Protein AF-A0A817FCD6-F1 (afdb_monomer)

Radius of gyration: 32.18 Å; Cα contacts (8 Å, |Δi|>4): 275; chains: 1; bounding box: 78×82×77 Å

Solvent-accessible surface area (backbone atoms only — not comparable to full-atom values): 19680 Å² total; per-residue (Å²): 140,68,78,42,81,46,82,47,72,63,84,87,70,92,75,90,75,90,82,82,86,83,90,84,90,85,87,86,86,88,83,90,87,78,90,77,81,81,81,84,82,84,79,88,80,78,85,86,80,86,83,80,86,78,86,79,81,85,71,98,64,83,52,76,66,63,62,53,64,77,68,73,78,85,90,81,90,86,89,88,89,81,94,73,93,73,76,83,77,74,84,72,71,73,76,77,73,63,94,62,59,94,82,61,84,85,69,83,84,70,78,90,63,99,71,74,92,78,77,83,90,78,93,78,91,69,100,71,79,89,82,85,76,76,83,44,49,41,35,35,29,38,42,50,44,30,33,43,47,95,87,66,52,75,38,79,46,51,57,69,57,42,45,53,49,52,54,52,47,48,70,70,38,86,86,45,54,66,76,44,68,73,63,72,44,42,38,33,18,64,55,83,72,77,89,50,84,60,66,50,74,51,72,48,75,58,94,95,36,82,40,38,35,36,43,36,71,73,45,80,74,46,76,43,54,45,50,46,53,54,35,31,76,72,62,77,38,91,65,76,50,60,63,54,51,51,51,53,43,49,56,55,52,48,64,46,46,78,71,26,47,68,58,91,71,34,36,28,61,74,82,61,75,70,48,77,73,56,92,61,25,35,46,45,60,28,37,73,76,82,125

Sequence (291 aa):
MFVFYKIARADSKPTNIESTNTNGVNTSAVPKKSAWGAPPPPAAASEPAAVVLNERSSSAYPTPREAMEKLSLDASTSQPTVRSQSARPSNRRSYLHSAIPESAVLTPVCRPDQGGNIGKTIDVYTNHFRLKVDDNIINQYDIEIYMIGRDKQPRLARKDERWETVQRIAKREQNFPVIWYDEGKTIYTKELLTDFTKPLQITFKMNNEDKTFQLHIIDLVRQEKIRDIYDFIEKKTSIRPRECIRIIETLFKQGARNDLIAIRNQFYDRKQKLDDLGTYSFIERFIFFSL

pLDDT: mean 74.9, std 20.36, range [34.69, 96.38]

Mean predicted aligned error: 17.43 Å

Foldseek 3Di:
DDWDKDKDFDDDDDDDDDDDDDDDDDDDDDDDDDDDDDDDDDDDDDDDDDDDDDDDDDDPDDDPVVVVVVPDDDDDDDDDDDDDDDDDPDPPPPPPPPPDPPPDPDDPDDDPDPPDPDDDDDDDDDPDDDDDDDFAKKWKFFKWKWKQDPVRDTDGDDLVRVVVVVVVCCVVPVPPQFPDDLSPGMTIGRDDPPVPCDWDKDWDDDPNDIIIMTMDTDDRPDMATLVVCVCVVVVVDVDHRVVSQVVVQSSVVVVQVVQFPDDPQWTFGPPDDWDDPPNRMTMTITDGDGD

Secondary structure (DSSP, 8-state):
---EEEEEE-------------------------PPPPPPPPPPPPPPPPPP-PPPPPPSS--HHHHHHTT---------------------------SS-TT---PPPPPSSSS---S-------S-PPP-----EEEEEEEEEEEE-TT--EEEPPHHHHHHHHHHHHHH-TT--EEEE-SSSEEEESS--TT--SPEEEEEEETTEEEEEEEEEEEEEEEEETHHHHHHHTTS-SS--HHHHHHHHHHHHHHHHHHEEEETTEEEETTPPPEE-STTEEEEEEEE---

Structure (mmCIF, N/CA/C/O backbone):
data_AF-A0A817FCD6-F1
#
_entry.id   AF-A0A817FCD6-F1
#
loop_
_atom_site.group_PDB
_atom_site.id
_atom_site.type_symbol
_atom_site.label_atom_id
_atom_site.label_alt_id
_atom_site.label_comp_id
_atom_site.label_asym_id
_atom_site.label_entity_id
_atom_site.label_seq_id
_atom_site.pdbx_PDB_ins_code
_atom_site.Cartn_x
_atom_site.Cartn_y
_atom_site.Cartn_z
_atom_site.occupancy
_atom_site.B_iso_or_equiv
_atom_site.auth_seq_id
_atom_site.auth_comp_id
_atom_site.auth_asym_id
_atom_site.auth_atom_id
_atom_site.pdbx_PDB_model_num
ATOM 1 N N . MET A 1 1 ? 21.742 -6.175 -0.206 1.00 34.72 1 MET A N 1
ATOM 2 C CA . MET A 1 1 ? 21.465 -5.092 0.762 1.00 34.72 1 MET A CA 1
ATOM 3 C C . MET A 1 1 ? 22.746 -4.291 0.892 1.00 34.72 1 MET A C 1
ATOM 5 O O . MET A 1 1 ? 23.715 -4.823 1.414 1.00 34.72 1 MET A O 1
ATOM 9 N N . PHE A 1 2 ? 22.807 -3.095 0.305 1.00 36.28 2 PHE A N 1
ATOM 10 C CA . PHE A 1 2 ? 23.990 -2.242 0.429 1.00 36.28 2 PHE A CA 1
ATOM 11 C C . PHE A 1 2 ? 23.733 -1.131 1.426 1.00 36.28 2 PHE A C 1
ATOM 13 O O . PHE A 1 2 ? 22.610 -0.654 1.589 1.00 36.28 2 PHE A O 1
ATOM 20 N N . VAL A 1 3 ? 24.820 -0.767 2.082 1.00 40.16 3 VAL A N 1
ATOM 21 C CA . VAL A 1 3 ? 24.875 0.171 3.179 1.00 40.16 3 VAL A CA 1
ATOM 22 C C . VAL A 1 3 ? 25.475 1.467 2.653 1.00 40.16 3 VAL A C 1
ATOM 24 O O . VAL A 1 3 ? 26.617 1.484 2.199 1.00 40.16 3 VAL A O 1
ATOM 27 N N . PHE A 1 4 ? 24.695 2.538 2.694 1.00 51.06 4 PHE A N 1
ATOM 28 C CA . PHE A 1 4 ? 25.153 3.887 2.390 1.00 51.06 4 PHE A CA 1
ATOM 29 C C . PHE A 1 4 ? 25.524 4.608 3.682 1.00 51.06 4 PHE A C 1
ATOM 31 O O . PHE A 1 4 ? 24.949 4.332 4.732 1.00 51.06 4 PHE A O 1
ATOM 38 N N . TYR A 1 5 ? 26.469 5.541 3.604 1.00 41.53 5 TYR A N 1
ATOM 39 C CA . TYR A 1 5 ? 26.943 6.303 4.756 1.00 41.53 5 TYR A CA 1
ATOM 40 C C . TYR A 1 5 ? 26.437 7.738 4.687 1.00 41.53 5 TYR A C 1
ATOM 42 O O . TYR A 1 5 ? 26.519 8.385 3.639 1.00 41.53 5 TYR A O 1
ATOM 50 N N . LYS A 1 6 ? 25.938 8.249 5.810 1.00 55.78 6 LYS A N 1
ATOM 51 C CA . LYS A 1 6 ? 25.653 9.670 5.993 1.00 55.78 6 LYS A CA 1
ATOM 52 C C . LYS A 1 6 ? 26.411 10.167 7.217 1.00 55.78 6 LYS A C 1
ATOM 54 O O . LYS A 1 6 ? 26.349 9.545 8.272 1.00 55.78 6 LYS A O 1
ATOM 59 N N . ILE A 1 7 ? 27.119 11.283 7.063 1.00 56.00 7 ILE A N 1
ATOM 60 C CA . ILE A 1 7 ? 27.769 11.978 8.176 1.00 56.00 7 ILE A CA 1
ATOM 61 C C . ILE A 1 7 ? 26.774 13.010 8.702 1.00 56.00 7 ILE A C 1
ATOM 63 O O . ILE A 1 7 ? 26.347 13.895 7.955 1.00 56.00 7 ILE A O 1
ATOM 67 N N . ALA A 1 8 ? 26.393 12.887 9.969 1.00 59.62 8 ALA A N 1
ATOM 68 C CA . ALA A 1 8 ? 25.595 13.883 10.670 1.00 59.62 8 ALA A CA 1
ATOM 69 C C . ALA A 1 8 ? 26.503 14.676 11.620 1.00 59.62 8 ALA A C 1
ATOM 71 O O . ALA A 1 8 ? 27.305 14.087 12.341 1.00 59.62 8 ALA A O 1
ATOM 72 N N . ARG A 1 9 ? 26.380 16.008 11.616 1.00 48.75 9 ARG A N 1
ATOM 73 C CA . ARG A 1 9 ? 26.995 16.897 12.614 1.00 48.75 9 ARG A CA 1
ATOM 74 C C . ARG A 1 9 ? 25.919 17.325 13.599 1.00 48.75 9 ARG A C 1
ATOM 76 O O . ARG A 1 9 ? 24.861 17.774 13.161 1.00 48.75 9 ARG A O 1
ATOM 83 N N . ALA A 1 10 ? 26.171 17.178 14.895 1.00 52.62 10 ALA A N 1
ATOM 84 C CA . ALA A 1 10 ? 25.269 17.710 15.905 1.00 52.62 10 ALA A CA 1
ATOM 85 C C . ALA A 1 10 ? 25.505 19.219 16.073 1.00 52.62 10 ALA A C 1
ATOM 87 O O . ALA A 1 10 ? 26.635 19.657 16.290 1.00 52.62 10 ALA A O 1
ATOM 88 N N . ASP A 1 11 ? 24.433 20.008 15.999 1.00 47.12 11 ASP A N 1
ATOM 89 C CA . ASP A 1 11 ? 24.475 21.418 16.380 1.00 47.12 11 ASP A CA 1
ATOM 90 C C . ASP A 1 11 ? 24.599 21.506 17.905 1.00 47.12 11 ASP A C 1
ATOM 92 O O . ASP A 1 11 ? 23.698 21.116 18.652 1.00 47.12 11 ASP A O 1
ATOM 96 N N . SER A 1 12 ? 25.737 22.001 18.385 1.00 44.28 12 SER A N 1
ATOM 97 C CA . SER A 1 12 ? 26.005 22.149 19.812 1.00 44.28 12 SER A CA 1
ATOM 98 C C . SER A 1 12 ? 25.101 23.225 20.422 1.00 44.28 12 SER A C 1
ATOM 100 O O . SER A 1 12 ? 25.351 24.422 20.265 1.00 44.28 12 SER A O 1
ATOM 102 N N . LYS A 1 13 ? 24.081 22.815 21.180 1.00 40.16 13 LYS A N 1
ATOM 103 C CA . LYS A 1 13 ? 23.563 23.620 22.292 1.00 40.16 13 LYS A CA 1
ATOM 104 C C . LYS A 1 13 ? 24.020 22.980 23.603 1.00 40.16 13 LYS A C 1
ATOM 106 O O . LYS A 1 13 ? 23.743 21.800 23.808 1.00 40.16 13 LYS A O 1
ATOM 111 N N . PRO A 1 14 ? 24.709 23.717 24.489 1.00 40.44 14 PRO A N 1
ATOM 112 C CA . PRO A 1 14 ? 25.110 23.182 25.778 1.00 40.44 14 PRO A CA 1
ATOM 113 C C . PRO A 1 14 ? 23.887 23.121 26.700 1.00 40.44 14 PRO A C 1
ATOM 115 O O . PRO A 1 14 ? 23.385 24.147 27.155 1.00 40.44 14 PRO A O 1
ATOM 118 N N . THR A 1 15 ? 23.401 21.915 26.977 1.00 44.38 15 THR A N 1
ATOM 119 C CA . THR A 1 15 ? 22.525 21.648 28.124 1.00 44.38 15 THR A CA 1
ATOM 120 C C . THR A 1 15 ? 23.378 21.093 29.255 1.00 44.38 15 THR A C 1
ATOM 122 O O . THR A 1 15 ? 23.916 19.995 29.145 1.00 44.38 15 THR A O 1
ATOM 125 N N . ASN A 1 16 ? 23.503 21.879 30.327 1.00 41.00 16 ASN A N 1
ATOM 126 C CA . ASN A 1 16 ? 24.027 21.434 31.615 1.00 41.00 16 ASN A CA 1
ATOM 127 C C . ASN A 1 16 ? 23.132 20.313 32.151 1.00 41.00 16 ASN A C 1
ATOM 129 O O . ASN A 1 16 ? 21.935 20.525 32.343 1.00 41.00 16 ASN A O 1
ATOM 133 N N . ILE A 1 17 ? 23.713 19.144 32.401 1.00 45.19 17 ILE A N 1
ATOM 134 C CA . ILE A 1 17 ? 23.077 18.076 33.168 1.00 45.19 17 ILE A CA 1
ATOM 135 C C . ILE A 1 17 ? 24.023 17.743 34.318 1.00 45.19 17 ILE A C 1
ATOM 137 O O . ILE A 1 17 ? 25.149 17.299 34.100 1.00 45.19 17 ILE A O 1
ATOM 141 N N . GLU A 1 18 ? 23.551 18.006 35.535 1.00 36.28 18 GLU A N 1
ATOM 142 C CA . GLU A 1 18 ? 24.159 17.567 36.787 1.00 36.28 18 GLU A CA 1
ATOM 143 C C . GLU A 1 18 ? 24.180 16.038 36.848 1.00 36.28 18 GLU A C 1
ATOM 145 O O . GLU A 1 18 ? 23.152 15.368 36.763 1.00 36.28 18 GLU A O 1
ATOM 150 N N . SER A 1 19 ? 25.376 15.487 37.011 1.00 36.34 19 SER A N 1
ATOM 151 C CA . SER A 1 19 ?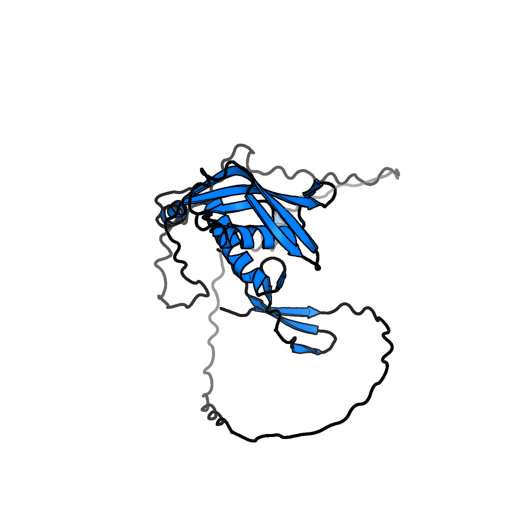 25.617 14.072 37.260 1.00 36.34 19 SER A CA 1
ATOM 152 C C . SER A 1 19 ? 25.618 13.793 38.763 1.00 36.34 19 SER A C 1
ATOM 154 O O . SER A 1 19 ? 26.521 14.228 39.478 1.00 36.34 19 SER A O 1
ATOM 156 N N . THR A 1 20 ? 24.639 13.023 39.240 1.00 38.06 20 THR A N 1
ATOM 157 C CA . THR A 1 20 ? 24.671 12.388 40.561 1.00 38.06 20 THR A CA 1
ATOM 158 C C . THR A 1 20 ? 25.315 11.004 40.472 1.00 38.06 20 THR A C 1
ATOM 160 O O . THR A 1 20 ? 24.879 10.115 39.744 1.00 38.06 20 THR A O 1
ATOM 163 N N . ASN A 1 21 ? 26.398 10.853 41.236 1.00 37.59 21 ASN A N 1
ATOM 164 C CA . ASN A 1 21 ? 27.145 9.621 41.474 1.00 37.59 21 ASN A CA 1
ATOM 165 C C . ASN A 1 21 ? 26.289 8.548 42.157 1.00 37.59 21 ASN A C 1
ATOM 167 O O . ASN A 1 21 ? 25.664 8.830 43.174 1.00 37.59 21 ASN A O 1
ATOM 171 N N . THR A 1 22 ? 26.414 7.291 41.724 1.00 39.53 22 THR A N 1
ATOM 172 C CA . THR A 1 22 ? 26.322 6.131 42.628 1.00 39.53 22 THR A CA 1
ATOM 173 C C . THR A 1 22 ? 27.276 5.020 42.183 1.00 39.53 22 THR A C 1
ATOM 175 O O . THR A 1 22 ? 27.228 4.533 41.057 1.00 39.53 22 THR A O 1
ATOM 178 N N . ASN A 1 23 ? 28.170 4.654 43.105 1.00 36.25 23 ASN A N 1
ATOM 179 C CA . ASN A 1 23 ? 29.100 3.530 43.030 1.00 36.25 23 ASN A CA 1
ATOM 180 C C . ASN A 1 23 ? 28.384 2.207 43.337 1.00 36.25 23 ASN A C 1
ATOM 182 O O . ASN A 1 23 ? 27.525 2.159 44.215 1.00 36.25 23 ASN A O 1
ATOM 186 N N . GLY A 1 24 ? 28.826 1.118 42.703 1.00 35.44 24 GLY A N 1
ATOM 187 C CA . GLY A 1 24 ? 28.413 -0.245 43.045 1.00 35.44 24 GLY A CA 1
ATOM 188 C C . GLY A 1 24 ? 29.243 -1.300 42.316 1.00 35.44 24 GLY A C 1
ATOM 189 O O . GLY A 1 24 ? 28.975 -1.632 41.170 1.00 35.44 24 GLY A O 1
ATOM 190 N N . VAL A 1 25 ? 30.270 -1.795 43.002 1.00 39.75 25 VAL A N 1
ATOM 191 C CA . VAL A 1 25 ? 31.226 -2.837 42.599 1.00 39.75 25 VAL A CA 1
ATOM 192 C C . VAL A 1 25 ? 30.572 -4.228 42.645 1.00 39.75 25 VAL A C 1
ATOM 194 O O . VAL A 1 25 ? 29.940 -4.543 43.647 1.00 39.75 25 VAL A O 1
ATOM 197 N N . ASN A 1 26 ? 30.778 -5.085 41.631 1.00 35.59 26 ASN A N 1
ATOM 198 C CA . ASN A 1 26 ? 31.345 -6.433 41.829 1.00 35.59 26 ASN A CA 1
ATOM 199 C C . ASN A 1 26 ? 31.593 -7.230 40.535 1.00 35.59 26 ASN A C 1
ATOM 201 O O . ASN A 1 26 ? 30.955 -7.063 39.502 1.00 35.59 26 ASN A O 1
ATOM 205 N N . THR A 1 27 ? 32.603 -8.079 40.670 1.00 36.97 27 THR A N 1
ATOM 206 C CA . THR A 1 27 ? 33.356 -8.917 39.736 1.00 36.97 27 THR A CA 1
ATOM 207 C C . THR A 1 27 ? 32.583 -10.124 39.183 1.00 36.97 27 THR A C 1
ATOM 209 O O . THR A 1 27 ? 31.722 -10.670 39.861 1.00 36.97 27 THR A O 1
ATOM 212 N N . SER A 1 28 ? 32.955 -10.616 37.988 1.00 34.69 28 SER A N 1
ATOM 213 C CA . SER A 1 28 ? 33.575 -11.951 37.806 1.00 34.69 28 SER A CA 1
ATOM 214 C C . SER A 1 28 ? 33.615 -12.432 36.337 1.00 34.69 28 SER A C 1
ATOM 216 O O . SER A 1 28 ? 32.682 -12.237 35.567 1.00 34.69 28 SER A O 1
ATOM 218 N N . ALA A 1 29 ? 34.710 -13.141 36.036 1.00 36.03 29 ALA A N 1
ATOM 219 C CA . ALA A 1 29 ? 34.908 -14.206 35.044 1.00 36.03 29 ALA A CA 1
ATOM 220 C C . ALA A 1 29 ? 34.896 -13.900 33.527 1.00 36.03 29 ALA A C 1
ATOM 222 O O . ALA A 1 29 ? 33.882 -13.923 32.837 1.00 36.03 29 ALA A O 1
ATOM 223 N N . VAL A 1 30 ? 36.119 -13.801 32.998 1.00 46.06 30 VAL A N 1
ATOM 224 C CA . VAL A 1 30 ? 36.511 -13.991 31.591 1.00 46.06 30 VAL A CA 1
ATOM 225 C C . VAL A 1 30 ? 36.613 -15.489 31.260 1.00 46.06 30 VAL A C 1
ATOM 227 O O . VAL A 1 30 ? 37.227 -16.223 32.039 1.00 46.06 30 VAL A O 1
ATOM 230 N N . PRO A 1 31 ? 36.207 -15.928 30.052 1.00 50.75 31 PRO A N 1
ATOM 231 C CA . PRO A 1 31 ? 36.861 -17.053 29.399 1.00 50.75 31 PRO A CA 1
ATOM 232 C C . PRO A 1 31 ? 37.578 -16.642 28.101 1.00 50.75 31 PRO A C 1
ATOM 234 O O . PRO A 1 31 ? 37.062 -15.916 27.254 1.00 50.75 31 PRO A O 1
ATOM 237 N N . LYS A 1 32 ? 38.806 -17.157 27.973 1.00 41.59 32 LYS A N 1
ATOM 238 C CA . LYS A 1 32 ? 39.676 -17.134 26.788 1.00 41.59 32 LYS A CA 1
ATOM 239 C C . LYS A 1 32 ? 39.111 -17.987 25.642 1.00 41.59 32 LYS A C 1
ATOM 241 O O . LYS A 1 32 ? 38.537 -19.038 25.922 1.00 41.59 32 LYS A O 1
ATOM 246 N N . LYS A 1 33 ? 39.466 -17.598 24.404 1.00 36.94 33 LYS A N 1
ATOM 247 C CA . LYS A 1 33 ? 39.639 -18.354 23.125 1.00 36.94 33 LYS A CA 1
ATOM 248 C C . LYS A 1 33 ? 39.007 -17.530 21.987 1.00 36.94 33 LYS A C 1
ATOM 250 O O . LYS A 1 33 ? 37.959 -16.946 22.191 1.00 36.94 33 LYS A O 1
ATOM 255 N N . SER A 1 34 ? 39.554 -17.388 20.786 1.00 40.09 34 SER A N 1
ATOM 256 C CA . SER A 1 34 ? 40.642 -18.063 20.074 1.00 40.09 34 SER A CA 1
ATOM 257 C C . SER A 1 34 ? 41.107 -17.146 18.935 1.00 40.09 34 SER A C 1
ATOM 259 O O . SER A 1 34 ? 40.292 -16.455 18.325 1.00 40.09 34 SER A O 1
ATOM 261 N N . ALA A 1 35 ? 42.409 -17.163 18.656 1.00 40.22 35 ALA A N 1
ATOM 262 C CA . ALA A 1 35 ? 43.051 -16.410 17.588 1.00 40.22 35 ALA A CA 1
ATOM 263 C C . ALA A 1 35 ? 42.537 -16.836 16.202 1.00 40.22 35 ALA A C 1
ATOM 265 O O . ALA A 1 35 ? 42.609 -18.012 15.847 1.00 40.22 35 ALA A O 1
ATOM 266 N N . TRP A 1 36 ? 42.050 -15.870 15.424 1.00 42.72 36 TRP A N 1
ATOM 267 C CA . TRP A 1 36 ? 41.863 -16.005 13.983 1.00 42.72 36 TRP A CA 1
ATOM 268 C C . TRP A 1 36 ? 43.131 -15.516 13.283 1.00 42.72 36 TRP A C 1
ATOM 270 O O . TRP A 1 36 ? 43.679 -14.473 13.639 1.00 42.72 36 TRP A O 1
ATOM 280 N N . GLY A 1 37 ? 43.622 -16.333 12.352 1.00 37.41 37 GLY A N 1
ATOM 281 C CA . GLY A 1 37 ? 44.894 -16.159 11.661 1.00 37.41 37 GLY A CA 1
ATOM 282 C C . GLY A 1 37 ? 44.996 -14.854 10.874 1.00 37.41 37 GLY A C 1
ATOM 283 O O . GLY A 1 37 ? 44.022 -14.362 10.307 1.00 37.41 37 GLY A O 1
ATOM 284 N N . ALA A 1 38 ? 46.212 -14.315 10.850 1.00 51.34 38 ALA A N 1
ATOM 285 C CA . ALA A 1 38 ? 46.587 -13.173 10.032 1.00 51.34 38 ALA A CA 1
ATOM 286 C C . ALA A 1 38 ? 46.542 -13.526 8.529 1.00 51.34 38 ALA A C 1
ATOM 288 O O . ALA A 1 38 ? 46.911 -14.645 8.159 1.00 51.34 38 ALA A O 1
ATOM 289 N N . PRO A 1 39 ? 46.132 -12.594 7.652 1.00 63.41 39 PRO A N 1
ATOM 290 C CA . PRO A 1 39 ? 46.264 -12.761 6.210 1.00 63.41 39 PRO A CA 1
ATOM 291 C C . PRO A 1 39 ? 47.731 -12.591 5.754 1.00 63.41 39 PRO A C 1
ATOM 293 O O . PRO A 1 39 ? 48.506 -11.900 6.422 1.00 63.41 39 PRO A O 1
ATOM 296 N N . PRO A 1 40 ? 48.127 -13.204 4.622 1.00 67.81 40 PRO A N 1
ATOM 297 C CA . PRO A 1 40 ? 49.478 -13.088 4.076 1.00 67.81 40 PRO A CA 1
ATOM 298 C C . PRO A 1 40 ? 49.756 -11.685 3.497 1.00 67.81 40 PRO A C 1
ATOM 300 O O . PRO A 1 40 ? 48.819 -10.980 3.110 1.00 67.81 40 PRO A O 1
ATOM 303 N N . PRO A 1 41 ? 51.036 -11.272 3.407 1.00 63.25 41 PRO A N 1
ATOM 304 C CA . PRO A 1 41 ? 51.423 -9.985 2.833 1.00 63.25 41 PRO A CA 1
ATOM 305 C C . PRO A 1 41 ? 51.238 -9.957 1.302 1.00 63.25 41 PRO A C 1
ATOM 307 O O . PRO A 1 41 ? 51.383 -10.993 0.647 1.00 63.25 41 PRO A O 1
ATOM 310 N N . PRO A 1 42 ? 50.944 -8.786 0.703 1.00 56.06 42 PRO A N 1
ATOM 311 C CA . PRO A 1 42 ? 50.817 -8.651 -0.744 1.00 56.06 42 PRO A CA 1
ATOM 312 C C . PRO A 1 42 ? 52.176 -8.734 -1.454 1.00 56.06 42 PRO A C 1
ATOM 314 O O . PRO A 1 42 ? 53.179 -8.187 -0.996 1.00 56.06 42 PRO A O 1
ATOM 317 N N . ALA A 1 43 ? 52.172 -9.416 -2.601 1.00 46.75 43 ALA A N 1
ATOM 318 C CA . ALA A 1 43 ? 53.296 -9.536 -3.520 1.00 46.75 43 ALA A CA 1
ATOM 319 C C . ALA A 1 43 ? 53.671 -8.181 -4.148 1.00 46.75 43 ALA A C 1
ATOM 321 O O . ALA A 1 43 ? 52.807 -7.354 -4.443 1.00 46.75 43 ALA A O 1
ATOM 322 N N . ALA A 1 44 ? 54.974 -7.988 -4.357 1.00 46.84 44 ALA A N 1
ATOM 323 C CA . ALA A 1 44 ? 55.576 -6.806 -4.959 1.00 46.84 44 ALA A CA 1
ATOM 324 C C . ALA A 1 44 ? 55.009 -6.523 -6.361 1.00 46.84 44 ALA A C 1
ATOM 326 O O . ALA A 1 44 ? 55.073 -7.373 -7.249 1.00 46.84 44 ALA A O 1
ATOM 327 N N . ALA A 1 45 ? 54.475 -5.315 -6.551 1.00 42.16 45 ALA A N 1
ATOM 328 C CA . ALA A 1 45 ? 54.064 -4.799 -7.848 1.00 42.16 45 ALA A CA 1
ATOM 329 C C . ALA A 1 45 ? 55.214 -4.003 -8.478 1.00 42.16 45 ALA A C 1
ATOM 331 O O . ALA A 1 45 ? 55.787 -3.107 -7.860 1.00 42.16 45 ALA A O 1
ATOM 332 N N . SER A 1 46 ? 55.535 -4.384 -9.708 1.00 48.44 46 SER A N 1
ATOM 333 C CA . SER A 1 46 ? 56.511 -3.796 -10.618 1.00 48.44 46 SER A CA 1
ATOM 334 C C . SER A 1 46 ? 56.116 -2.396 -11.110 1.00 48.44 46 SER A C 1
ATOM 336 O O . SER A 1 46 ? 54.938 -2.047 -11.182 1.00 48.44 46 SER A O 1
ATOM 338 N N . GLU A 1 47 ? 57.142 -1.618 -11.457 1.00 49.03 47 GLU A N 1
ATOM 339 C CA . GLU A 1 47 ? 57.113 -0.233 -11.943 1.00 49.03 47 GLU A CA 1
ATOM 340 C C . GLU A 1 47 ? 56.179 -0.003 -13.153 1.00 49.03 47 GLU A C 1
ATOM 342 O O . GLU A 1 47 ? 56.095 -0.860 -14.039 1.00 49.03 47 GLU A O 1
ATOM 347 N N . PRO A 1 48 ? 55.513 1.165 -13.258 1.00 48.56 48 PRO A N 1
ATOM 348 C CA . PRO A 1 48 ? 54.754 1.527 -14.448 1.00 48.56 48 PRO A CA 1
ATOM 349 C C . PRO A 1 48 ? 55.633 2.187 -15.523 1.00 48.56 48 PRO A C 1
ATOM 351 O O . PRO A 1 48 ? 56.340 3.164 -15.277 1.00 48.56 48 PRO A O 1
ATOM 354 N N . ALA A 1 49 ? 55.509 1.672 -16.747 1.00 42.62 49 ALA A N 1
ATOM 355 C CA . ALA A 1 49 ? 56.031 2.266 -17.970 1.00 42.62 49 ALA A CA 1
ATOM 356 C C . ALA A 1 49 ? 55.316 3.586 -18.328 1.00 42.62 49 ALA A C 1
ATOM 358 O O . ALA A 1 49 ? 54.139 3.791 -18.024 1.00 42.62 49 ALA A O 1
ATOM 359 N N . ALA A 1 50 ? 56.061 4.468 -18.995 1.00 40.94 50 ALA A N 1
ATOM 360 C CA . ALA A 1 50 ? 55.695 5.832 -19.356 1.00 40.94 50 ALA A CA 1
ATOM 361 C C . ALA A 1 50 ? 54.377 5.956 -20.148 1.00 40.94 50 ALA A C 1
ATOM 363 O O . ALA A 1 50 ? 54.136 5.251 -21.128 1.00 40.94 50 ALA A O 1
ATOM 364 N N . VAL A 1 51 ? 53.555 6.928 -19.745 1.00 41.75 51 VAL A N 1
ATOM 365 C CA . VAL A 1 51 ? 52.339 7.354 -20.446 1.00 41.75 51 VAL A CA 1
ATOM 366 C C . VAL A 1 51 ? 52.722 8.299 -21.586 1.00 41.75 51 VAL A C 1
ATOM 368 O O . VAL A 1 51 ? 53.244 9.387 -21.352 1.00 41.75 51 VAL A O 1
ATOM 371 N N . VAL A 1 52 ? 52.429 7.888 -22.820 1.00 45.97 52 VAL A N 1
ATOM 372 C CA . VAL A 1 52 ? 52.459 8.745 -24.013 1.00 45.97 52 VAL A CA 1
ATOM 373 C C . VAL A 1 52 ? 51.190 9.604 -24.027 1.00 45.97 52 VAL A C 1
ATOM 375 O O . VAL A 1 52 ? 50.072 9.088 -24.029 1.00 45.97 52 VAL A O 1
ATOM 378 N N . LEU A 1 53 ? 51.370 10.925 -24.008 1.00 39.22 53 LEU A N 1
ATOM 379 C CA . LEU A 1 53 ? 50.318 11.933 -24.140 1.00 39.22 53 LEU A CA 1
ATOM 380 C C . LEU A 1 53 ? 49.842 11.982 -25.601 1.00 39.22 53 LEU A C 1
ATOM 382 O O . LEU A 1 53 ? 50.545 12.497 -26.463 1.00 39.22 53 LEU A O 1
ATOM 386 N N . ASN A 1 54 ? 48.648 11.452 -25.874 1.00 41.69 54 ASN A N 1
ATOM 387 C CA . ASN A 1 54 ? 47.951 11.676 -27.142 1.00 41.69 54 ASN A CA 1
ATOM 388 C C . ASN A 1 54 ? 47.121 12.965 -27.053 1.00 41.69 54 ASN A C 1
ATOM 390 O O . ASN A 1 54 ? 46.222 13.083 -26.214 1.00 41.69 54 ASN A O 1
ATOM 394 N N . GLU A 1 55 ? 47.419 13.915 -27.937 1.00 41.34 55 GLU A N 1
ATOM 395 C CA . GLU A 1 55 ? 46.669 15.155 -28.129 1.00 41.34 55 GLU A CA 1
ATOM 396 C C . GLU A 1 55 ? 45.228 14.857 -28.575 1.00 41.34 55 GLU A C 1
ATOM 398 O O . GLU A 1 55 ? 44.976 14.110 -29.523 1.00 41.34 55 GLU A O 1
ATOM 403 N N . ARG A 1 56 ? 44.251 15.433 -27.864 1.00 39.47 56 ARG A N 1
ATOM 404 C CA . ARG A 1 56 ? 42.832 15.362 -28.229 1.00 39.47 56 ARG A CA 1
ATOM 405 C C . ARG A 1 56 ? 42.535 16.333 -29.368 1.00 39.47 56 ARG A C 1
ATOM 407 O O . ARG A 1 56 ? 42.794 17.526 -29.249 1.00 39.47 56 ARG A O 1
ATOM 414 N N . SER A 1 57 ? 41.903 15.807 -30.415 1.00 48.59 57 SER A N 1
ATOM 415 C CA . SER A 1 57 ? 41.283 16.559 -31.505 1.00 48.59 57 SER A CA 1
ATOM 416 C C . SER A 1 57 ? 40.349 17.665 -31.004 1.00 48.59 57 SER A C 1
ATOM 418 O O . SER A 1 57 ? 39.539 17.465 -30.096 1.00 48.59 57 SER A O 1
ATOM 420 N N . SER A 1 58 ? 40.449 18.822 -31.652 1.00 48.31 58 SER A N 1
ATOM 421 C CA . SER A 1 58 ? 39.597 19.996 -31.491 1.00 48.31 58 SER A CA 1
ATOM 422 C C . SER A 1 58 ? 38.140 19.688 -31.864 1.00 48.31 58 SER A C 1
ATOM 424 O O . SER A 1 58 ? 37.845 19.208 -32.957 1.00 48.31 58 SER A O 1
ATOM 426 N N . SER A 1 59 ? 37.202 19.958 -30.950 1.00 57.31 59 SER A N 1
ATOM 427 C CA . SER A 1 59 ? 35.766 19.831 -31.227 1.00 57.31 59 SER A CA 1
ATOM 428 C C . SER A 1 59 ? 35.239 21.082 -31.931 1.00 57.31 59 SER A C 1
ATOM 430 O O . SER A 1 59 ? 35.521 22.192 -31.486 1.00 57.31 59 SER A O 1
ATOM 432 N N . ALA A 1 60 ? 34.421 20.901 -32.968 1.00 56.41 60 ALA A N 1
ATOM 433 C CA . ALA A 1 60 ? 33.843 21.954 -33.810 1.00 56.41 60 ALA A CA 1
ATOM 434 C C . ALA A 1 60 ? 32.670 22.740 -33.174 1.00 56.41 60 ALA A C 1
ATOM 436 O O . ALA A 1 60 ? 31.827 23.270 -33.896 1.00 56.41 60 ALA A O 1
ATOM 437 N N . TYR A 1 61 ? 32.581 22.811 -31.842 1.00 60.25 61 TYR A N 1
ATOM 438 C CA . TYR A 1 61 ? 31.512 23.539 -31.153 1.00 60.25 61 TYR A CA 1
ATOM 439 C C . TYR A 1 61 ? 32.057 24.799 -30.474 1.00 60.25 61 TYR A C 1
ATOM 441 O O . TYR A 1 61 ? 33.059 24.703 -29.762 1.00 60.25 61 TYR A O 1
ATOM 449 N N . PRO A 1 62 ? 31.407 25.965 -30.667 1.00 66.00 62 PRO A N 1
ATOM 450 C CA . PRO A 1 62 ? 31.836 27.205 -30.039 1.00 66.00 62 PRO A CA 1
ATOM 451 C C . PRO A 1 62 ? 31.737 27.079 -28.524 1.00 66.00 62 PRO A C 1
ATOM 453 O O . PRO A 1 62 ? 30.785 26.512 -27.975 1.00 66.00 62 PRO A O 1
ATOM 456 N N . THR A 1 63 ? 32.743 27.606 -27.839 1.00 72.56 63 THR A N 1
ATOM 457 C CA . THR A 1 63 ? 32.767 27.571 -26.378 1.00 72.56 63 THR A CA 1
ATOM 458 C C . THR A 1 63 ? 31.687 28.502 -25.811 1.00 72.56 63 THR A C 1
ATOM 460 O O . THR A 1 63 ? 31.348 29.510 -26.435 1.00 72.56 63 THR A O 1
ATOM 463 N N . PRO A 1 64 ? 31.146 28.231 -24.607 1.00 65.56 64 PRO A N 1
ATOM 464 C CA . PRO A 1 64 ? 30.119 29.077 -23.985 1.00 65.56 64 PRO A CA 1
ATOM 465 C C . PRO A 1 64 ? 30.498 30.564 -23.893 1.00 65.56 64 PRO A C 1
ATOM 467 O O . PRO A 1 64 ? 29.626 31.427 -23.895 1.00 65.56 64 PRO A O 1
ATOM 470 N N . ARG A 1 65 ? 31.801 30.868 -23.867 1.00 71.56 65 ARG A N 1
ATOM 471 C CA . ARG A 1 65 ? 32.339 32.231 -23.873 1.00 71.56 65 ARG A CA 1
ATOM 472 C C . ARG A 1 65 ? 32.108 32.954 -25.207 1.00 71.56 65 ARG A C 1
ATO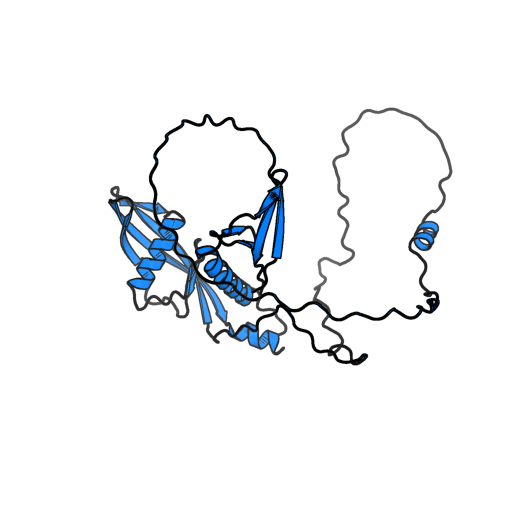M 474 O O . ARG A 1 65 ? 31.665 34.096 -25.199 1.00 71.56 65 ARG A O 1
ATOM 481 N N . GLU A 1 66 ? 32.319 32.274 -26.333 1.00 70.06 66 GLU A N 1
ATOM 482 C CA . GLU A 1 66 ? 32.092 32.830 -27.679 1.00 70.06 66 GLU A CA 1
ATOM 483 C C . GLU A 1 66 ? 30.602 33.050 -27.972 1.00 70.06 66 GLU A C 1
ATOM 485 O O . GLU A 1 66 ? 30.231 33.966 -28.705 1.00 70.06 66 GLU A O 1
ATOM 490 N N . ALA A 1 67 ? 29.726 32.234 -27.378 1.00 67.56 67 ALA A N 1
ATOM 491 C CA . ALA A 1 67 ? 28.281 32.419 -27.483 1.00 67.56 67 ALA A CA 1
ATOM 492 C C . ALA A 1 67 ? 27.789 33.655 -26.706 1.00 67.56 67 ALA A C 1
ATOM 494 O O . ALA A 1 67 ? 26.833 34.302 -27.130 1.00 67.56 67 ALA A O 1
ATOM 495 N N . MET A 1 68 ? 28.447 34.003 -25.595 1.00 67.19 68 MET A N 1
ATOM 496 C CA . MET A 1 68 ? 28.078 35.161 -24.774 1.00 67.19 68 MET A CA 1
ATOM 497 C C . MET A 1 68 ? 28.542 36.494 -25.368 1.00 67.19 68 MET A C 1
ATOM 499 O O . MET A 1 68 ? 27.827 37.485 -25.246 1.00 67.19 68 MET A O 1
ATOM 503 N N . GLU A 1 69 ? 29.687 36.533 -26.053 1.00 62.97 69 GLU A N 1
ATOM 504 C CA . GLU A 1 69 ? 30.173 37.766 -26.695 1.00 62.97 69 GLU A CA 1
ATOM 505 C C . GLU A 1 69 ? 29.297 38.208 -27.879 1.00 62.97 69 GLU A C 1
ATOM 507 O O . GLU A 1 69 ? 29.181 39.402 -28.142 1.00 62.97 69 GLU A O 1
ATOM 512 N N . LYS A 1 70 ? 28.590 37.280 -28.539 1.00 62.91 70 LYS A N 1
ATOM 513 C CA . LYS A 1 70 ? 27.671 37.595 -29.650 1.00 62.91 70 LYS A CA 1
ATOM 514 C C . LYS A 1 70 ? 26.326 38.204 -29.227 1.00 62.91 70 LYS A C 1
ATOM 516 O O . LYS A 1 70 ? 25.538 38.555 -30.101 1.00 62.91 70 LYS A O 1
ATOM 521 N N . LEU A 1 71 ? 26.046 38.326 -27.927 1.00 54.81 71 LEU A N 1
ATOM 522 C CA . LEU A 1 71 ? 24.766 38.833 -27.407 1.00 54.81 71 LEU A CA 1
ATOM 523 C C . LEU A 1 71 ? 24.818 40.275 -26.871 1.00 54.81 71 LEU A C 1
ATOM 525 O O . LEU A 1 71 ? 23.776 40.804 -26.488 1.00 54.81 71 LEU A O 1
ATOM 529 N N . SER A 1 72 ? 25.978 40.936 -26.866 1.00 45.38 72 SER A N 1
ATOM 530 C CA . SER A 1 72 ? 26.084 42.333 -26.423 1.00 45.38 72 SER A CA 1
ATOM 531 C C . SER A 1 72 ? 25.961 43.300 -27.601 1.00 45.38 72 SER A C 1
ATOM 533 O O . SER A 1 72 ? 26.948 43.612 -28.259 1.00 45.38 72 SER A O 1
ATOM 535 N N . LEU A 1 73 ? 24.740 43.781 -27.848 1.00 45.44 73 LEU A N 1
ATOM 536 C CA . LEU A 1 73 ? 24.466 44.943 -28.696 1.00 45.44 73 LEU A CA 1
ATOM 537 C C . LEU A 1 73 ? 24.469 46.229 -27.851 1.00 45.44 73 LEU A C 1
ATOM 539 O O . LEU A 1 73 ? 23.734 46.339 -26.872 1.00 45.44 73 LEU A O 1
ATOM 543 N N . ASP A 1 74 ? 25.333 47.155 -28.261 1.00 43.53 74 ASP A N 1
ATOM 544 C CA . ASP A 1 74 ? 25.291 48.620 -28.175 1.00 43.53 74 ASP A CA 1
ATOM 545 C C . ASP A 1 74 ? 24.510 49.285 -27.028 1.00 43.53 74 ASP A C 1
ATOM 547 O O . ASP A 1 74 ? 23.295 49.470 -27.075 1.00 43.53 74 ASP A O 1
ATOM 551 N N . ALA A 1 75 ? 25.257 49.808 -26.051 1.00 41.94 75 ALA A N 1
ATOM 552 C CA . ALA A 1 75 ? 24.787 50.857 -25.154 1.00 41.94 75 ALA A CA 1
ATOM 553 C C . ALA A 1 75 ? 25.414 52.193 -25.571 1.00 41.94 75 ALA A C 1
ATOM 555 O O . ALA A 1 75 ? 26.620 52.397 -25.426 1.00 41.94 75 ALA A O 1
ATOM 556 N N . SER A 1 76 ? 24.593 53.124 -26.056 1.00 44.78 76 SER A N 1
ATOM 557 C CA . SER A 1 76 ? 24.987 54.525 -26.167 1.00 44.78 76 SER A CA 1
ATOM 558 C C . SER A 1 76 ? 23.869 55.460 -25.710 1.00 44.78 76 SER A C 1
ATOM 560 O O . SER A 1 76 ? 22.690 55.251 -25.987 1.00 44.78 76 SER A O 1
ATOM 562 N N . THR A 1 77 ? 24.319 56.553 -25.092 1.00 38.44 77 THR A N 1
ATOM 563 C CA . THR A 1 77 ? 23.628 57.835 -24.883 1.00 38.44 77 THR A CA 1
ATOM 564 C C . THR A 1 77 ? 22.898 58.038 -23.546 1.00 38.44 77 THR A C 1
ATOM 566 O O . THR A 1 77 ? 22.374 57.133 -22.910 1.00 38.44 77 THR A O 1
ATOM 569 N N . SER A 1 78 ? 22.986 59.280 -23.078 1.00 44.72 78 SER A N 1
ATOM 570 C CA . SER A 1 78 ? 23.216 59.711 -21.701 1.00 44.72 78 SER A CA 1
ATOM 571 C C . SER A 1 78 ? 22.205 60.751 -21.186 1.00 44.72 78 SER A C 1
ATOM 573 O O . SER A 1 78 ? 21.703 61.544 -21.975 1.00 44.72 78 SER A O 1
ATOM 575 N N . GLN A 1 79 ? 22.119 60.849 -19.845 1.00 39.91 79 GLN A N 1
ATOM 576 C CA . GLN A 1 79 ? 21.663 61.980 -18.989 1.00 39.91 79 GLN A CA 1
ATOM 577 C C . GLN A 1 79 ? 20.140 62.124 -18.662 1.00 39.91 79 GLN A C 1
ATOM 579 O O . GLN A 1 79 ? 19.329 61.416 -19.244 1.00 39.91 79 GLN A O 1
ATOM 584 N N . PRO A 1 80 ? 19.724 62.953 -17.662 1.00 57.44 80 PRO A N 1
ATOM 585 C CA . PRO A 1 80 ? 19.756 62.629 -16.225 1.00 57.44 80 PRO A CA 1
ATOM 586 C C . PRO A 1 80 ? 18.423 62.961 -15.483 1.00 57.44 80 PRO A C 1
ATOM 588 O O . PRO A 1 80 ? 17.459 63.453 -16.062 1.00 57.44 80 PRO A O 1
ATOM 591 N N . THR A 1 81 ? 18.453 62.841 -14.146 1.00 37.50 81 THR A N 1
ATOM 592 C CA . THR A 1 81 ? 17.624 63.528 -13.118 1.00 37.50 81 THR A CA 1
ATOM 593 C C . THR A 1 81 ? 16.356 62.871 -12.529 1.00 37.50 81 THR A C 1
ATOM 595 O O . THR A 1 81 ? 15.501 62.314 -13.201 1.00 37.50 81 THR A O 1
ATOM 598 N N . VAL A 1 82 ? 16.241 63.128 -11.216 1.00 36.03 82 VAL A N 1
ATOM 599 C CA . VAL A 1 82 ? 15.091 63.117 -10.288 1.00 36.03 82 VAL A CA 1
ATOM 600 C C . VAL A 1 82 ? 14.858 61.870 -9.423 1.00 36.03 82 VAL A C 1
ATOM 602 O O . VAL A 1 82 ? 14.230 60.878 -9.772 1.00 36.03 82 VAL A O 1
ATOM 605 N N . ARG A 1 83 ? 15.313 62.053 -8.182 1.00 49.75 83 ARG A N 1
ATOM 606 C CA . ARG A 1 83 ? 14.949 61.385 -6.934 1.00 49.75 83 ARG A CA 1
ATOM 607 C C . ARG A 1 83 ? 13.425 61.383 -6.741 1.00 49.75 83 ARG A C 1
ATOM 609 O O . ARG A 1 83 ? 12.830 62.435 -6.536 1.00 49.75 83 ARG A O 1
ATOM 616 N N . SER A 1 84 ? 12.813 60.203 -6.722 1.00 40.47 84 SER A N 1
ATOM 617 C CA . SER A 1 84 ? 11.493 59.984 -6.124 1.00 40.47 84 SER A CA 1
ATOM 618 C C . SER A 1 84 ? 11.514 58.701 -5.307 1.00 40.47 84 SER A C 1
ATOM 620 O O . SER A 1 84 ? 11.819 57.620 -5.804 1.00 40.47 84 SER A O 1
ATOM 622 N N . GLN A 1 85 ? 11.230 58.857 -4.017 1.00 60.59 85 GLN A N 1
ATOM 623 C CA . GLN A 1 85 ? 10.899 57.763 -3.120 1.00 60.59 85 GLN A CA 1
ATOM 624 C C . GLN A 1 85 ? 9.578 57.155 -3.594 1.00 60.59 85 GLN A C 1
ATOM 626 O O . GLN A 1 85 ? 8.574 57.856 -3.667 1.00 60.59 85 GLN A O 1
ATOM 631 N N . SER A 1 86 ? 9.561 55.864 -3.910 1.00 46.47 86 SER A N 1
ATOM 632 C CA . SER A 1 86 ? 8.319 55.109 -4.059 1.00 46.47 86 SER A CA 1
ATOM 633 C C . SER A 1 86 ? 8.618 53.618 -3.987 1.00 46.47 86 SER A C 1
ATOM 635 O O . SER A 1 86 ? 9.457 53.121 -4.728 1.00 46.47 86 SER A O 1
ATOM 637 N N . ALA A 1 87 ? 7.934 52.974 -3.039 1.00 44.34 87 ALA A N 1
ATOM 638 C CA . ALA A 1 87 ? 7.558 51.568 -2.962 1.00 44.34 87 ALA A CA 1
ATOM 639 C C . ALA A 1 87 ? 8.595 50.509 -3.379 1.00 44.34 87 ALA A C 1
ATOM 641 O O . ALA A 1 87 ? 9.004 50.396 -4.531 1.00 44.34 87 ALA A O 1
ATOM 642 N N . ARG A 1 88 ? 8.908 49.617 -2.426 1.00 50.81 88 ARG A N 1
ATOM 643 C CA . ARG A 1 88 ? 9.525 48.312 -2.704 1.00 50.81 88 ARG A CA 1
ATOM 644 C C . ARG A 1 88 ? 8.900 47.717 -3.975 1.00 50.81 88 ARG A C 1
ATOM 646 O O . ARG A 1 88 ? 7.677 47.557 -3.990 1.00 50.81 88 ARG A O 1
ATOM 653 N N . PRO A 1 89 ? 9.690 47.370 -5.006 1.00 44.50 89 PRO A N 1
ATOM 654 C CA . PRO A 1 89 ? 9.144 46.717 -6.178 1.00 44.50 89 PRO A CA 1
ATOM 655 C C . PRO A 1 89 ? 8.502 45.418 -5.704 1.00 44.50 89 PRO A C 1
ATOM 657 O O . PRO A 1 89 ? 9.166 44.542 -5.145 1.00 44.50 89 PRO A O 1
ATOM 660 N N . SER A 1 90 ? 7.181 45.318 -5.870 1.00 54.94 90 SER A N 1
ATOM 661 C CA . SER A 1 90 ? 6.494 44.040 -5.772 1.00 54.94 90 SER A CA 1
ATOM 662 C C . SER A 1 90 ? 7.264 43.087 -6.670 1.00 54.94 90 SER A C 1
ATOM 664 O O . SER A 1 90 ? 7.457 43.397 -7.847 1.00 54.94 90 SER A O 1
ATOM 666 N N . ASN A 1 91 ? 7.725 41.981 -6.097 1.00 52.62 91 ASN A N 1
ATOM 667 C CA . ASN A 1 91 ? 8.397 40.879 -6.765 1.00 52.62 91 ASN A CA 1
ATOM 668 C C . ASN A 1 91 ? 7.427 40.268 -7.799 1.00 52.62 91 ASN A C 1
ATOM 670 O O . ASN A 1 91 ? 6.882 39.183 -7.611 1.00 52.62 91 ASN A O 1
ATOM 674 N N . ARG A 1 92 ? 7.143 40.996 -8.884 1.00 49.25 92 ARG A N 1
ATOM 675 C CA . ARG A 1 92 ? 6.520 40.469 -10.088 1.00 49.25 92 ARG A CA 1
ATOM 676 C C . ARG A 1 92 ? 7.611 39.637 -10.729 1.00 49.25 92 ARG A C 1
ATOM 678 O O . ARG A 1 92 ? 8.341 40.117 -11.589 1.00 49.25 92 ARG A O 1
ATOM 685 N N . ARG A 1 93 ? 7.752 38.396 -10.255 1.00 56.97 93 ARG A N 1
ATOM 686 C CA . ARG A 1 93 ? 8.327 37.344 -11.086 1.00 56.97 93 ARG A CA 1
ATOM 687 C C . ARG A 1 93 ? 7.558 37.438 -12.395 1.00 56.97 93 ARG A C 1
ATOM 689 O O . ARG A 1 93 ? 6.350 37.208 -12.400 1.00 56.97 93 ARG A O 1
ATOM 696 N N . SER A 1 94 ? 8.225 37.884 -13.455 1.00 56.56 94 SER A N 1
ATOM 697 C CA . SER A 1 94 ? 7.714 37.684 -14.797 1.00 56.56 94 SER A CA 1
ATOM 698 C C . SER A 1 94 ? 7.388 36.199 -14.872 1.00 56.56 94 SER A C 1
ATOM 700 O O . SER A 1 94 ? 8.240 35.352 -14.593 1.00 56.56 94 SER A O 1
ATOM 702 N N . TYR A 1 95 ? 6.119 35.877 -15.102 1.00 60.97 95 TYR A N 1
ATOM 703 C CA . TYR A 1 95 ? 5.751 34.511 -15.409 1.00 60.97 95 TYR A CA 1
ATOM 704 C C . TYR A 1 95 ? 6.529 34.188 -16.678 1.00 60.97 95 TYR A C 1
ATOM 706 O O . TYR A 1 95 ? 6.257 34.754 -17.734 1.00 60.97 95 TYR A O 1
ATOM 714 N N . LEU A 1 96 ? 7.590 33.391 -16.544 1.00 66.50 96 LEU A N 1
ATOM 715 C CA . LEU A 1 96 ? 8.286 32.835 -17.688 1.00 66.50 96 LEU A CA 1
ATOM 716 C C . LEU A 1 96 ? 7.231 32.006 -18.411 1.00 66.50 96 LEU A C 1
ATOM 718 O O . LEU A 1 96 ? 6.876 30.918 -17.959 1.00 66.50 96 LEU A O 1
ATOM 722 N N . HIS A 1 97 ? 6.656 32.578 -19.467 1.00 65.19 97 HIS A N 1
ATOM 723 C CA . HIS A 1 97 ? 5.736 31.864 -20.326 1.00 65.19 97 HIS A CA 1
ATOM 724 C C . HIS A 1 97 ? 6.524 30.699 -20.908 1.00 65.19 97 HIS A C 1
ATOM 726 O O . HIS A 1 97 ? 7.535 30.889 -21.586 1.00 65.19 97 HIS A O 1
ATOM 732 N N . SER A 1 98 ? 6.104 29.486 -20.554 1.00 72.88 98 SER A N 1
ATOM 733 C CA . SER A 1 98 ? 6.646 28.281 -21.155 1.00 72.88 98 SER A CA 1
ATOM 734 C C . SER A 1 98 ? 6.511 28.416 -22.670 1.00 72.88 98 SER A C 1
ATOM 736 O O . SER A 1 98 ? 5.433 28.731 -23.168 1.00 72.88 98 SER A O 1
ATOM 738 N N . ALA A 1 99 ? 7.592 28.165 -23.410 1.00 80.25 99 ALA A N 1
ATOM 739 C CA . ALA A 1 99 ? 7.543 28.088 -24.873 1.00 80.25 99 ALA A CA 1
ATOM 740 C C . ALA A 1 99 ? 6.670 26.916 -25.364 1.00 80.25 99 ALA A C 1
ATOM 742 O O . ALA A 1 99 ? 6.409 26.777 -26.557 1.00 80.25 99 ALA A O 1
ATOM 743 N N . ILE A 1 100 ? 6.238 26.058 -24.440 1.00 74.25 100 ILE A N 1
ATOM 744 C CA . ILE A 1 100 ? 5.336 24.953 -24.696 1.00 74.25 100 ILE A CA 1
ATOM 745 C C . ILE A 1 100 ? 3.906 25.462 -24.482 1.00 74.25 100 ILE A C 1
ATOM 747 O O . ILE A 1 100 ? 3.587 25.863 -23.358 1.00 74.25 100 ILE A O 1
ATOM 751 N N . PRO A 1 101 ? 3.045 25.438 -25.515 1.00 81.12 101 PRO A N 1
ATOM 752 C CA . PRO A 1 101 ? 1.654 25.831 -25.357 1.00 81.12 101 PRO A CA 1
ATOM 753 C C . PRO A 1 101 ? 0.969 24.928 -24.326 1.00 81.12 101 PRO A C 1
ATOM 755 O O . PRO A 1 101 ? 1.237 23.729 -24.274 1.00 81.12 101 PRO A O 1
ATOM 758 N N . GLU A 1 102 ? 0.061 25.488 -23.524 1.00 74.62 102 GLU A N 1
ATOM 759 C CA . GLU A 1 102 ? -0.658 24.743 -22.472 1.00 74.62 102 GLU A CA 1
ATOM 760 C C . GLU A 1 102 ? -1.468 23.554 -23.020 1.00 74.62 102 GLU A C 1
ATOM 762 O O . GLU A 1 102 ? -1.772 22.617 -22.287 1.00 74.62 102 GLU A O 1
ATOM 767 N N . SER A 1 103 ? -1.772 23.554 -24.320 1.00 81.88 103 SER A N 1
ATOM 768 C CA . SER A 1 103 ? -2.444 22.465 -25.031 1.00 81.88 103 SER A CA 1
ATOM 769 C C . SER A 1 103 ? -1.516 21.334 -25.498 1.00 81.88 103 SER A C 1
ATOM 771 O O . SER A 1 103 ? -2.003 20.329 -26.020 1.00 81.88 103 SER A O 1
ATOM 773 N N . ALA A 1 104 ? -0.193 21.461 -25.354 1.00 79.19 104 ALA A N 1
ATOM 774 C CA . ALA A 1 104 ? 0.736 20.435 -25.813 1.00 79.19 104 ALA A CA 1
ATOM 775 C C . ALA A 1 104 ? 0.687 19.194 -24.910 1.00 79.19 104 ALA A C 1
ATOM 777 O O . ALA A 1 104 ? 1.038 19.237 -23.730 1.00 79.19 104 ALA A O 1
ATOM 778 N N . VAL A 1 105 ? 0.334 18.048 -25.494 1.00 79.31 105 VAL A N 1
ATOM 779 C CA . VAL A 1 105 ? 0.446 16.748 -24.825 1.00 79.31 105 VAL A CA 1
ATOM 780 C C . VAL A 1 105 ? 1.906 16.299 -24.871 1.00 79.31 105 VAL A C 1
ATOM 782 O O . VAL A 1 105 ? 2.370 15.702 -25.842 1.00 79.31 105 VAL A O 1
ATOM 785 N N . LEU A 1 106 ? 2.654 16.608 -23.814 1.00 80.19 106 LEU A N 1
ATOM 786 C CA . LEU A 1 106 ? 4.042 16.179 -23.671 1.00 80.19 106 LEU A CA 1
ATOM 787 C C . LEU A 1 106 ? 4.097 14.711 -23.239 1.00 80.19 106 LEU A C 1
ATOM 789 O O . LEU A 1 106 ? 3.838 14.378 -22.082 1.00 80.19 106 LEU A O 1
ATOM 793 N N . THR A 1 107 ? 4.471 13.828 -24.162 1.00 78.81 107 THR A N 1
ATOM 794 C CA . THR A 1 107 ? 4.828 12.443 -23.835 1.00 78.81 107 THR A CA 1
ATOM 795 C C . THR A 1 107 ? 6.350 12.294 -23.816 1.00 78.81 107 THR A C 1
ATOM 797 O O . THR A 1 107 ? 7.032 12.882 -24.659 1.00 78.81 107 THR A O 1
ATOM 800 N N . PRO A 1 108 ? 6.926 11.553 -22.851 1.00 80.12 108 PRO A N 1
ATOM 801 C CA . PRO A 1 108 ? 8.355 11.269 -22.859 1.00 80.12 108 PRO A CA 1
ATOM 802 C C . PRO A 1 108 ? 8.770 10.597 -24.172 1.00 80.12 108 PRO A C 1
ATOM 804 O O . PRO A 1 108 ? 8.125 9.644 -24.612 1.00 80.12 108 PRO A O 1
ATOM 807 N N . VAL A 1 109 ? 9.858 11.073 -24.781 1.00 82.25 109 VAL A N 1
ATOM 808 C CA . VAL A 1 109 ? 10.412 10.462 -25.995 1.00 82.25 109 VAL A CA 1
ATOM 809 C C . VAL A 1 109 ? 10.852 9.035 -25.668 1.00 82.25 109 VAL A C 1
ATOM 811 O O . VAL A 1 109 ? 11.573 8.799 -24.696 1.00 82.25 109 VAL A O 1
ATOM 814 N N . CYS A 1 110 ? 10.396 8.073 -26.468 1.00 80.44 110 CYS A N 1
ATOM 815 C CA . CYS A 1 110 ? 10.796 6.679 -26.318 1.00 80.44 110 CYS A CA 1
ATOM 816 C C . CYS A 1 110 ? 12.284 6.507 -26.643 1.00 80.44 110 CYS A C 1
ATOM 818 O O . CYS A 1 110 ? 12.839 7.241 -27.460 1.00 80.44 110 CYS A O 1
ATOM 820 N N . ARG A 1 111 ? 12.931 5.507 -26.031 1.00 83.44 111 ARG A N 1
ATOM 821 C CA . ARG A 1 111 ? 14.311 5.157 -26.384 1.00 83.44 111 ARG A CA 1
ATOM 822 C C . ARG A 1 111 ? 14.365 4.838 -27.890 1.00 83.44 111 ARG A C 1
ATOM 824 O O . ARG A 1 111 ? 13.628 3.948 -28.315 1.00 83.44 111 ARG A O 1
ATOM 831 N N . PRO A 1 112 ? 15.189 5.545 -28.684 1.00 83.81 112 PRO A N 1
ATOM 832 C CA . PRO A 1 112 ? 15.191 5.402 -30.140 1.00 83.81 112 PRO A CA 1
ATOM 833 C C . PRO A 1 112 ? 15.784 4.066 -30.603 1.00 83.81 112 PRO A C 1
ATOM 835 O O . PRO A 1 112 ? 15.496 3.616 -31.707 1.00 83.81 112 PRO A O 1
ATOM 838 N N . ASP A 1 113 ? 16.606 3.429 -29.768 1.00 83.00 113 ASP A N 1
ATOM 839 C CA . ASP A 1 113 ? 17.360 2.226 -30.092 1.00 83.00 113 ASP A CA 1
ATOM 840 C C . ASP A 1 113 ? 17.139 1.088 -29.075 1.00 83.00 113 ASP A C 1
ATOM 842 O O . ASP A 1 113 ? 16.590 1.275 -27.986 1.00 83.00 113 ASP A O 1
ATOM 846 N N . GLN A 1 114 ? 17.599 -0.120 -29.419 1.00 80.31 114 GLN A N 1
ATOM 847 C CA . GLN A 1 114 ? 17.605 -1.270 -28.501 1.00 80.31 114 GLN A CA 1
ATOM 848 C C . GLN A 1 114 ? 18.842 -1.326 -27.589 1.00 80.31 114 GLN A C 1
ATOM 850 O O . GLN A 1 114 ? 19.022 -2.286 -26.846 1.00 80.31 114 GLN A O 1
ATOM 855 N N . GLY A 1 115 ? 19.642 -0.260 -27.569 1.00 73.69 115 GLY A N 1
ATOM 856 C CA . GLY A 1 115 ? 20.708 -0.060 -26.602 1.00 73.69 115 GLY A CA 1
ATOM 857 C C . GLY A 1 115 ? 22.117 -0.262 -27.115 1.00 73.69 115 GLY A C 1
ATOM 858 O O . GLY A 1 115 ? 22.874 -0.976 -26.475 1.00 73.69 115 GLY A O 1
ATOM 859 N N . GLY A 1 116 ? 22.457 0.467 -28.180 1.00 84.62 116 GLY A N 1
ATOM 860 C CA . GLY A 1 116 ? 23.816 0.700 -28.661 1.00 84.62 116 GLY A CA 1
ATOM 861 C C . GLY A 1 116 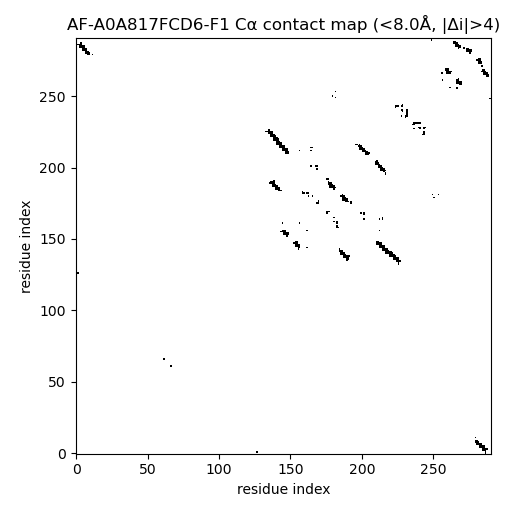? 24.606 -0.564 -29.009 1.00 84.62 116 GLY A C 1
ATOM 862 O O . GLY A 1 116 ? 25.083 -1.270 -28.133 1.00 84.62 116 GLY A O 1
ATOM 863 N N . ASN A 1 117 ? 24.864 -0.798 -30.296 1.00 87.94 117 ASN A N 1
ATOM 864 C CA . ASN A 1 117 ? 25.639 -1.968 -30.745 1.00 87.94 117 ASN A CA 1
ATOM 865 C C . ASN A 1 117 ? 27.160 -1.723 -30.798 1.00 87.94 117 ASN A C 1
ATOM 867 O O . ASN A 1 117 ? 27.910 -2.577 -31.264 1.00 87.94 117 ASN A O 1
ATOM 871 N N . ILE A 1 118 ? 27.622 -0.539 -30.393 1.00 91.69 118 ILE A N 1
ATOM 872 C CA . ILE A 1 118 ? 29.019 -0.119 -30.524 1.00 91.69 118 ILE A CA 1
ATOM 873 C C . ILE A 1 118 ? 29.722 -0.285 -29.175 1.00 91.69 118 ILE A C 1
ATOM 875 O O . ILE A 1 118 ? 29.314 0.321 -28.187 1.00 91.69 118 ILE A O 1
ATOM 879 N N . GLY A 1 119 ? 30.811 -1.055 -29.152 1.00 91.81 119 GLY A N 1
ATOM 880 C CA . GLY A 1 119 ? 31.677 -1.226 -27.984 1.00 91.81 119 GLY A CA 1
ATOM 881 C C . GLY A 1 119 ? 31.919 -2.689 -27.615 1.00 91.81 119 GLY A C 1
ATOM 882 O O . GLY A 1 119 ? 31.335 -3.604 -28.189 1.00 91.81 119 GLY A O 1
ATOM 883 N N . LYS A 1 120 ? 32.815 -2.911 -26.648 1.00 94.69 120 LYS A N 1
ATOM 884 C CA . LYS A 1 120 ? 33.077 -4.240 -26.084 1.00 94.69 120 LYS A CA 1
ATOM 885 C C . LYS A 1 120 ? 32.077 -4.527 -24.964 1.00 94.69 120 LYS A C 1
ATOM 887 O O . LYS A 1 120 ? 31.928 -3.711 -24.057 1.00 94.69 120 LYS A O 1
ATOM 892 N N . THR A 1 121 ? 31.441 -5.694 -24.999 1.00 94.56 121 THR A N 1
ATOM 893 C CA . THR A 1 121 ? 30.557 -6.161 -23.924 1.00 94.56 121 THR A CA 1
ATOM 894 C C . THR A 1 121 ? 31.353 -6.426 -22.648 1.00 94.56 121 THR A C 1
ATOM 896 O O . THR A 1 121 ? 32.417 -7.048 -22.692 1.00 94.56 121 THR A O 1
ATOM 899 N N . ILE A 1 122 ? 30.830 -5.956 -21.518 1.00 95.56 122 ILE A N 1
ATOM 900 C CA . ILE A 1 122 ? 31.358 -6.232 -20.181 1.00 95.56 122 ILE A CA 1
ATOM 901 C C . ILE A 1 122 ? 30.211 -6.637 -19.257 1.00 95.56 122 ILE A C 1
ATOM 903 O O . ILE A 1 122 ? 29.108 -6.099 -19.363 1.00 95.56 122 ILE A O 1
ATOM 907 N N . ASP A 1 123 ? 30.490 -7.551 -18.335 1.00 96.25 123 ASP A N 1
ATOM 908 C CA . ASP A 1 123 ? 29.536 -7.936 -17.301 1.00 96.25 123 ASP A CA 1
ATOM 909 C C . ASP A 1 123 ? 29.636 -6.971 -16.120 1.00 96.25 123 ASP A C 1
ATOM 911 O O . ASP A 1 123 ? 30.718 -6.720 -15.584 1.00 96.25 123 ASP A O 1
ATOM 915 N N . VAL A 1 124 ? 28.494 -6.418 -15.710 1.00 95.62 124 VAL A N 1
ATOM 916 C CA . VAL A 1 124 ? 28.413 -5.447 -14.615 1.00 95.62 124 VAL A CA 1
ATOM 917 C C . VAL A 1 124 ? 27.421 -5.938 -13.575 1.00 95.62 124 VAL A C 1
ATOM 919 O O . VAL A 1 124 ? 26.273 -6.260 -13.881 1.00 95.62 124 VAL A O 1
ATOM 922 N N . TYR A 1 125 ? 27.849 -5.931 -12.316 1.00 94.75 125 TYR A N 1
ATOM 923 C CA . TYR A 1 125 ? 26.955 -6.139 -11.187 1.00 94.75 125 TYR A CA 1
ATOM 924 C C . TYR A 1 125 ? 26.273 -4.824 -10.826 1.00 94.75 125 TYR A C 1
ATOM 926 O O . TYR A 1 125 ? 26.920 -3.788 -10.681 1.00 94.75 125 TYR A O 1
ATOM 934 N N . THR A 1 126 ? 24.955 -4.870 -10.660 1.00 93.44 126 THR A N 1
ATOM 935 C CA . THR A 1 126 ? 24.162 -3.710 -10.248 1.00 93.44 126 THR A CA 1
ATOM 936 C C . THR A 1 126 ? 23.493 -3.980 -8.910 1.00 93.44 126 THR A C 1
ATOM 938 O O . THR A 1 126 ? 23.257 -5.126 -8.531 1.00 93.44 126 THR A O 1
ATOM 941 N N . ASN A 1 127 ? 23.157 -2.914 -8.189 1.00 91.00 127 ASN A N 1
ATOM 942 C CA . ASN A 1 127 ? 22.376 -2.997 -6.958 1.00 91.00 127 ASN A CA 1
ATOM 943 C C . ASN A 1 127 ? 20.864 -3.013 -7.261 1.00 91.00 127 ASN A C 1
ATOM 945 O O . ASN A 1 127 ? 20.094 -2.247 -6.687 1.00 91.00 127 ASN A O 1
ATOM 949 N N . HIS A 1 128 ? 20.451 -3.852 -8.212 1.00 89.38 128 HIS A N 1
ATOM 950 C CA . HIS A 1 128 ? 19.051 -4.063 -8.565 1.00 89.38 128 HIS A CA 1
ATOM 951 C C . HIS A 1 128 ? 18.679 -5.513 -8.279 1.00 89.38 128 HIS A C 1
ATOM 953 O O . HIS A 1 128 ? 19.293 -6.443 -8.800 1.00 89.38 128 HIS A O 1
ATOM 959 N N . PHE A 1 129 ? 17.660 -5.706 -7.449 1.00 90.31 129 PHE A N 1
ATOM 960 C CA . PHE A 1 129 ? 17.160 -7.030 -7.103 1.00 90.31 129 PHE A CA 1
ATOM 961 C C . PHE A 1 129 ? 15.869 -7.289 -7.867 1.00 90.31 129 PHE A C 1
ATOM 963 O O . PHE A 1 129 ? 14.952 -6.469 -7.850 1.00 90.31 129 PHE A O 1
ATOM 970 N N . ARG A 1 130 ? 15.794 -8.435 -8.549 1.00 90.50 130 ARG A N 1
ATOM 971 C CA . ARG A 1 130 ? 14.595 -8.814 -9.294 1.00 90.50 130 ARG A CA 1
ATOM 972 C C . ARG A 1 130 ? 13.474 -9.144 -8.316 1.00 90.50 130 ARG A C 1
ATOM 974 O O . ARG A 1 130 ? 13.569 -10.115 -7.568 1.00 90.50 130 ARG A O 1
ATOM 981 N N . LEU A 1 131 ? 12.404 -8.364 -8.372 1.00 88.62 131 LEU A N 1
ATOM 982 C CA . LEU A 1 131 ? 11.187 -8.629 -7.625 1.00 88.62 131 LEU A CA 1
ATOM 983 C C . LEU A 1 131 ? 10.275 -9.577 -8.419 1.00 88.62 131 LEU A C 1
ATOM 985 O O . LEU A 1 131 ? 10.110 -9.422 -9.629 1.00 88.62 131 LEU A O 1
ATOM 989 N N . LYS A 1 132 ? 9.683 -10.556 -7.730 1.00 90.06 132 LYS A N 1
ATOM 990 C CA . LYS A 1 132 ? 8.567 -11.362 -8.236 1.00 90.06 132 LYS A CA 1
ATOM 991 C C . LYS A 1 132 ? 7.354 -11.071 -7.364 1.00 90.06 132 LYS A C 1
ATOM 993 O O . LYS A 1 132 ? 7.453 -11.178 -6.145 1.00 90.06 132 LYS A O 1
ATOM 998 N N . VAL A 1 133 ? 6.251 -10.688 -7.993 1.00 86.81 133 VAL A N 1
ATOM 999 C CA . VAL A 1 133 ? 4.978 -10.399 -7.322 1.00 86.81 133 VAL A CA 1
ATOM 1000 C C . VAL A 1 133 ? 3.895 -11.257 -7.950 1.00 86.81 133 VAL A C 1
ATOM 1002 O O . VAL A 1 133 ? 3.855 -11.400 -9.172 1.00 86.81 133 VAL A O 1
ATOM 1005 N N . ASP A 1 134 ? 3.030 -11.823 -7.124 1.00 89.31 134 ASP A N 1
ATOM 1006 C CA . ASP A 1 134 ? 1.914 -12.622 -7.606 1.00 89.31 134 ASP A CA 1
ATOM 1007 C C . ASP A 1 134 ? 0.928 -11.773 -8.416 1.00 89.31 134 ASP A C 1
ATOM 1009 O O . ASP A 1 134 ? 0.691 -10.598 -8.121 1.00 89.31 134 ASP A O 1
ATOM 1013 N N . ASP A 1 135 ? 0.336 -12.398 -9.429 1.00 91.31 135 ASP A N 1
ATOM 1014 C CA . ASP A 1 135 ? -0.641 -11.785 -10.325 1.00 91.31 135 ASP A CA 1
ATOM 1015 C C . ASP A 1 135 ? -2.019 -11.713 -9.652 1.00 91.31 135 ASP A C 1
ATOM 1017 O O . ASP A 1 135 ? -2.919 -12.509 -9.914 1.00 91.31 135 ASP A O 1
ATOM 1021 N N . ASN A 1 136 ? -2.141 -10.794 -8.696 1.00 91.06 136 ASN A N 1
ATOM 1022 C CA . ASN A 1 136 ? -3.349 -10.590 -7.909 1.00 91.06 136 ASN A CA 1
ATOM 1023 C C . ASN A 1 136 ? -4.003 -9.244 -8.227 1.00 91.06 136 ASN A C 1
ATOM 1025 O O . ASN A 1 136 ? -3.363 -8.289 -8.677 1.00 91.06 136 ASN A O 1
ATOM 1029 N N . ILE A 1 137 ? -5.289 -9.163 -7.906 1.00 94.38 137 ILE A N 1
ATOM 1030 C CA . ILE A 1 137 ? -6.011 -7.900 -7.805 1.00 94.38 137 ILE A CA 1
ATOM 1031 C C . ILE A 1 137 ? -5.860 -7.394 -6.371 1.00 94.38 137 ILE A C 1
ATOM 1033 O O . ILE A 1 137 ? -6.026 -8.159 -5.421 1.00 94.38 137 ILE A O 1
ATOM 1037 N N . ILE A 1 138 ? -5.527 -6.116 -6.214 1.00 94.62 138 ILE A N 1
ATOM 1038 C CA . ILE A 1 138 ? -5.469 -5.450 -4.915 1.00 94.62 138 ILE A CA 1
ATOM 1039 C C . ILE A 1 138 ? -6.631 -4.471 -4.824 1.00 94.62 138 ILE A C 1
ATOM 1041 O O . ILE A 1 138 ? -6.782 -3.586 -5.668 1.00 94.62 138 ILE A O 1
ATOM 1045 N N . ASN A 1 139 ? -7.430 -4.617 -3.773 1.00 95.25 139 ASN A N 1
ATOM 1046 C CA . ASN A 1 139 ? -8.550 -3.733 -3.482 1.00 95.25 139 ASN A CA 1
ATOM 1047 C C . ASN A 1 139 ? -8.146 -2.761 -2.373 1.00 95.25 139 ASN A C 1
ATOM 1049 O O . ASN A 1 139 ? -7.716 -3.189 -1.298 1.00 95.25 139 ASN A O 1
ATOM 1053 N N . GLN A 1 140 ? -8.285 -1.467 -2.638 1.00 95.06 140 GLN A N 1
ATOM 1054 C CA . GLN A 1 140 ? -7.989 -0.385 -1.710 1.00 95.06 140 GLN A CA 1
ATOM 1055 C C . GLN A 1 140 ? -9.291 0.143 -1.107 1.00 95.06 140 GLN A C 1
ATOM 1057 O O . GLN A 1 140 ? -10.141 0.657 -1.835 1.00 95.06 140 GLN A O 1
ATOM 1062 N N . TYR A 1 141 ? -9.411 0.076 0.215 1.00 95.94 141 TYR A N 1
ATOM 1063 C CA . TYR A 1 141 ? -10.572 0.571 0.948 1.00 95.94 141 TYR A CA 1
ATOM 1064 C C . TYR A 1 141 ? -10.195 1.717 1.873 1.00 95.94 141 TYR A C 1
ATOM 1066 O O . TYR A 1 141 ? -9.188 1.624 2.580 1.00 95.94 141 TYR A O 1
ATOM 1074 N N . ASP A 1 142 ? -11.050 2.734 1.921 1.00 95.62 142 ASP A N 1
ATOM 1075 C CA . ASP A 1 142 ? -11.006 3.744 2.970 1.00 95.62 142 ASP A CA 1
ATOM 1076 C C . ASP A 1 142 ? -11.706 3.204 4.218 1.00 95.62 142 ASP A C 1
ATOM 1078 O O . ASP A 1 142 ? -12.769 2.582 4.155 1.00 95.62 142 ASP A O 1
ATOM 1082 N N . ILE A 1 143 ? -11.081 3.424 5.367 1.00 95.81 143 ILE A N 1
ATOM 1083 C CA . ILE A 1 143 ? -11.526 2.932 6.659 1.00 95.81 143 ILE A CA 1
ATOM 1084 C C . ILE A 1 143 ? -11.465 4.018 7.722 1.00 95.81 143 ILE A C 1
ATOM 1086 O O . ILE A 1 143 ? -10.600 4.902 7.730 1.00 95.81 143 ILE A O 1
ATOM 1090 N N . GLU A 1 144 ? -12.338 3.867 8.706 1.00 96.12 144 GLU A N 1
ATOM 1091 C CA . GLU A 1 144 ? -12.296 4.620 9.946 1.00 96.12 144 GLU A CA 1
ATOM 1092 C C . GLU A 1 144 ? -12.347 3.683 11.140 1.00 96.12 144 GLU A C 1
ATOM 1094 O O . GLU A 1 144 ? -13.042 2.672 11.149 1.00 96.12 144 GLU A O 1
ATOM 1099 N N . ILE A 1 145 ? -11.576 4.016 12.170 1.00 96.38 145 ILE A N 1
ATOM 1100 C CA . ILE A 1 145 ? -11.525 3.221 13.389 1.00 96.38 145 ILE A CA 1
ATOM 1101 C C . ILE A 1 145 ? -11.858 4.131 14.550 1.00 96.38 145 ILE A C 1
ATOM 1103 O O . ILE A 1 145 ? -11.160 5.115 14.808 1.00 96.38 145 ILE A O 1
ATOM 1107 N N . TYR A 1 146 ? -12.908 3.761 15.264 1.00 96.25 146 TYR A N 1
ATOM 1108 C CA . TYR A 1 146 ? -13.401 4.484 16.418 1.00 96.25 146 TYR A CA 1
ATOM 1109 C C . TYR A 1 146 ? -13.119 3.697 17.688 1.00 96.25 146 TYR A C 1
ATOM 1111 O O . TYR A 1 146 ? -13.320 2.488 17.735 1.00 96.25 146 TYR A O 1
ATOM 1119 N N . MET A 1 147 ? -12.666 4.381 18.731 1.00 95.38 147 MET A N 1
ATOM 1120 C CA . MET A 1 147 ? -12.675 3.851 20.088 1.00 95.38 147 MET A CA 1
ATOM 1121 C C . MET A 1 147 ? -13.982 4.268 20.758 1.00 95.38 147 MET A C 1
ATOM 1123 O O . MET A 1 147 ? -14.314 5.454 20.785 1.00 95.38 147 MET A O 1
ATOM 1127 N N . ILE A 1 148 ? -14.688 3.303 21.337 1.00 93.38 148 ILE A N 1
ATOM 1128 C CA . ILE A 1 148 ? -15.878 3.548 22.147 1.00 93.38 148 ILE A CA 1
ATOM 1129 C C . ILE A 1 148 ? -15.447 3.653 23.606 1.00 93.38 148 ILE A C 1
ATOM 1131 O O . ILE A 1 148 ? -14.956 2.685 24.193 1.00 93.38 148 ILE A O 1
ATOM 1135 N N . GLY A 1 149 ? -15.601 4.851 24.173 1.00 82.50 149 GLY A N 1
ATOM 1136 C CA . GLY A 1 149 ? -15.346 5.122 25.585 1.00 82.50 149 GLY A CA 1
ATOM 1137 C C . GLY A 1 149 ? -16.442 4.588 26.513 1.00 82.50 149 GLY A C 1
ATOM 1138 O O . GLY A 1 149 ? -17.477 4.083 26.076 1.00 82.50 149 GLY A O 1
ATOM 1139 N N . ARG A 1 150 ? -16.226 4.721 27.829 1.00 79.69 150 ARG A N 1
ATOM 1140 C CA . ARG A 1 150 ? -17.224 4.351 28.858 1.00 79.69 150 ARG A CA 1
ATOM 1141 C C . ARG A 1 150 ? -18.500 5.191 28.763 1.00 79.69 150 ARG A C 1
ATOM 1143 O O . ARG A 1 150 ? -19.584 4.708 29.068 1.00 79.69 150 ARG A O 1
ATOM 1150 N N . ASP A 1 151 ? -18.355 6.426 28.307 1.00 83.88 151 ASP A N 1
ATOM 1151 C CA . ASP A 1 151 ? -19.416 7.383 27.989 1.00 83.88 151 ASP A CA 1
ATOM 1152 C C . ASP A 1 151 ? -20.197 7.028 26.711 1.00 83.88 151 ASP A C 1
ATOM 1154 O O . ASP A 1 151 ? -21.140 7.732 26.353 1.00 83.88 151 ASP A O 1
ATOM 1158 N N . LYS A 1 152 ? -19.827 5.931 26.031 1.00 82.81 152 LYS A N 1
ATOM 1159 C CA . LYS A 1 152 ? -20.385 5.470 24.751 1.00 82.81 152 LYS A CA 1
ATOM 1160 C C . LYS A 1 152 ? -20.240 6.481 23.613 1.00 82.81 152 LYS A C 1
ATOM 1162 O O . LYS A 1 152 ? -20.862 6.302 22.568 1.00 82.81 152 LYS A O 1
ATOM 1167 N N . GLN A 1 153 ? -19.406 7.505 23.780 1.00 87.62 153 GLN A N 1
ATOM 1168 C CA . GLN A 1 153 ? -19.116 8.450 22.714 1.00 87.62 153 GLN A CA 1
ATOM 1169 C C . GLN A 1 153 ? -17.985 7.893 21.840 1.00 87.62 153 GLN A C 1
ATOM 1171 O O . GLN A 1 153 ? -16.924 7.521 22.360 1.00 87.62 153 GLN A O 1
ATOM 1176 N N . PRO A 1 154 ? -18.192 7.781 20.516 1.00 92.75 154 PRO A N 1
ATOM 1177 C CA . PRO A 1 154 ? -17.144 7.345 19.613 1.00 92.75 154 PRO A CA 1
ATOM 1178 C C . PRO A 1 154 ? -16.118 8.467 19.448 1.00 92.75 154 PRO A C 1
ATOM 1180 O O . PRO A 1 154 ? -16.455 9.595 19.090 1.00 92.75 154 PRO A O 1
ATOM 1183 N N . ARG A 1 155 ? -14.840 8.151 19.658 1.00 94.56 155 ARG A N 1
ATOM 1184 C CA . ARG A 1 155 ? -13.727 9.019 19.248 1.00 94.56 155 ARG A CA 1
ATOM 1185 C C . ARG A 1 155 ? -12.901 8.336 18.180 1.00 94.56 155 ARG A C 1
ATOM 1187 O O . ARG A 1 155 ? -12.748 7.117 18.211 1.00 94.56 155 ARG A O 1
ATOM 1194 N N . LEU A 1 156 ? -12.285 9.106 17.291 1.00 94.88 156 LEU A N 1
ATOM 1195 C CA . LEU A 1 156 ? -11.328 8.539 16.348 1.00 94.88 156 LEU A CA 1
ATOM 1196 C C . LEU A 1 156 ? -10.137 7.931 17.112 1.00 94.88 156 LEU A C 1
ATOM 1198 O O . LEU A 1 156 ? -9.592 8.533 18.050 1.00 94.88 156 LEU A O 1
ATOM 1202 N N . ALA A 1 157 ? -9.756 6.714 16.737 1.00 94.38 157 ALA A N 1
ATOM 1203 C CA . ALA A 1 157 ? -8.614 6.029 17.319 1.00 94.38 157 ALA A CA 1
ATOM 1204 C C . ALA A 1 157 ? -7.298 6.689 16.870 1.00 94.38 157 ALA A C 1
ATOM 1206 O O . ALA A 1 157 ? -7.153 7.155 15.736 1.00 94.38 157 ALA A O 1
ATOM 1207 N N . ARG A 1 158 ? -6.320 6.731 17.778 1.00 93.38 158 ARG A N 1
ATOM 1208 C CA . ARG A 1 158 ? -4.967 7.244 17.513 1.00 93.38 158 ARG A CA 1
ATOM 1209 C C . ARG A 1 158 ? -4.211 6.302 16.582 1.00 93.38 158 ARG A C 1
ATOM 1211 O O . ARG A 1 158 ? -4.566 5.138 16.451 1.00 93.38 158 ARG A O 1
ATOM 1218 N N . LYS A 1 159 ? -3.128 6.787 15.970 1.00 89.81 159 LYS A N 1
ATOM 1219 C CA . LYS A 1 159 ? -2.327 6.018 15.004 1.00 89.81 159 LYS A CA 1
ATOM 1220 C C . LYS A 1 159 ? -1.980 4.600 15.495 1.00 89.81 159 LYS A C 1
ATOM 1222 O O . LYS A 1 159 ? -2.318 3.638 14.810 1.00 89.81 159 LYS A O 1
ATOM 1227 N N . ASP A 1 160 ? -1.402 4.485 16.688 1.00 87.94 160 ASP A N 1
ATOM 1228 C CA . ASP A 1 160 ? -0.974 3.195 17.251 1.00 87.94 160 ASP A CA 1
ATOM 1229 C C . ASP A 1 160 ? -2.171 2.289 17.595 1.00 87.94 160 ASP A C 1
ATOM 1231 O O . ASP A 1 160 ? -2.159 1.098 17.296 1.00 87.94 160 ASP A O 1
ATOM 1235 N N . GLU A 1 161 ? -3.253 2.876 18.125 1.00 92.88 161 GLU A N 1
ATOM 1236 C CA . GLU A 1 161 ? -4.510 2.172 18.432 1.00 92.88 161 GLU A CA 1
ATOM 1237 C C . GLU A 1 161 ? -5.134 1.564 17.167 1.00 92.88 161 GLU A C 1
ATOM 1239 O O . GLU A 1 161 ? -5.627 0.435 17.177 1.00 92.88 161 GLU A O 1
ATOM 1244 N N . ARG A 1 162 ? -5.100 2.308 16.056 1.00 93.25 162 ARG A N 1
ATOM 1245 C CA . ARG A 1 162 ? -5.612 1.856 14.759 1.00 93.25 162 ARG A CA 1
ATOM 1246 C C . ARG A 1 162 ? -4.821 0.677 14.222 1.00 93.25 162 ARG A C 1
ATOM 1248 O O . ARG A 1 162 ? -5.418 -0.303 13.789 1.00 93.25 162 ARG A O 1
ATOM 1255 N N . TRP A 1 163 ? -3.493 0.777 14.261 1.00 90.25 163 TRP A N 1
ATOM 1256 C CA . TRP A 1 163 ? -2.608 -0.298 13.822 1.00 90.25 163 TRP A CA 1
ATOM 1257 C C . TRP A 1 163 ? -2.876 -1.586 14.602 1.00 90.25 163 TRP A C 1
ATOM 1259 O O . TRP A 1 163 ? -3.137 -2.630 14.004 1.00 90.25 163 TRP A O 1
ATOM 1269 N N . GLU A 1 164 ? -2.917 -1.496 15.931 1.00 91.31 164 GLU A N 1
ATOM 1270 C CA . GLU A 1 164 ? -3.191 -2.649 16.787 1.00 91.31 164 GLU A CA 1
ATOM 1271 C C . GLU A 1 164 ? -4.591 -3.235 16.545 1.00 91.31 164 GLU A C 1
ATOM 1273 O O . GLU A 1 164 ? -4.754 -4.456 16.483 1.00 91.31 164 GLU A O 1
ATOM 1278 N N . THR A 1 165 ? -5.598 -2.381 16.340 1.00 93.94 165 THR A N 1
ATOM 1279 C CA . THR A 1 165 ? -6.970 -2.809 16.032 1.00 93.94 165 THR A CA 1
ATOM 1280 C C . THR A 1 165 ? -7.024 -3.631 14.746 1.00 93.94 165 THR A C 1
ATOM 1282 O O . THR A 1 165 ? -7.557 -4.741 14.762 1.00 93.94 165 THR A O 1
ATOM 1285 N N . VAL A 1 166 ? -6.432 -3.139 13.650 1.00 93.06 166 VAL A N 1
ATOM 1286 C CA . VAL A 1 166 ? -6.415 -3.864 12.367 1.00 93.06 166 VAL A CA 1
ATOM 1287 C C . VAL A 1 166 ? -5.679 -5.193 12.504 1.00 93.06 166 VAL A C 1
ATOM 1289 O O . VAL A 1 166 ? -6.187 -6.216 12.050 1.00 93.06 166 VAL A O 1
ATOM 1292 N N . GLN A 1 167 ? -4.531 -5.216 13.190 1.00 90.69 167 GLN A N 1
ATOM 1293 C CA . GLN A 1 167 ? -3.790 -6.457 13.425 1.00 90.69 167 GLN A CA 1
ATOM 1294 C C . GLN A 1 167 ? -4.606 -7.493 14.200 1.00 90.69 167 GLN A C 1
ATOM 1296 O O . GLN A 1 167 ? -4.571 -8.680 13.877 1.00 90.69 167 GLN A O 1
ATOM 1301 N N . ARG A 1 168 ? -5.315 -7.072 15.252 1.00 92.44 168 ARG A N 1
ATOM 1302 C CA . ARG A 1 168 ? -6.109 -7.993 16.071 1.00 92.44 168 ARG A CA 1
ATOM 1303 C C . ARG A 1 168 ? -7.353 -8.481 15.329 1.00 92.44 168 ARG A C 1
ATOM 1305 O O . ARG A 1 168 ? -7.683 -9.654 15.462 1.00 92.44 168 ARG A O 1
ATOM 1312 N N . ILE A 1 169 ? -7.997 -7.630 14.528 1.00 92.69 169 ILE A N 1
ATOM 1313 C CA . ILE A 1 169 ? -9.108 -8.038 13.657 1.00 92.69 169 ILE A CA 1
ATOM 1314 C C . ILE A 1 169 ? -8.622 -9.059 12.629 1.00 92.69 169 ILE A C 1
ATOM 1316 O O . ILE A 1 169 ? -9.199 -10.134 12.555 1.00 92.69 169 ILE A O 1
ATOM 1320 N N . ALA A 1 170 ? -7.518 -8.789 11.928 1.00 90.81 170 ALA A N 1
ATOM 1321 C CA . ALA A 1 170 ? -6.953 -9.717 10.945 1.00 90.81 170 ALA A CA 1
ATOM 1322 C C . ALA A 1 170 ? -6.548 -11.074 11.548 1.00 90.81 170 ALA A C 1
ATOM 1324 O O . ALA A 1 170 ? -6.597 -12.094 10.873 1.00 90.81 170 ALA A O 1
ATOM 1325 N N . LYS A 1 171 ? -6.164 -11.111 12.831 1.00 90.38 171 LYS A N 1
ATOM 1326 C CA . LYS A 1 171 ? -5.882 -12.366 13.550 1.00 90.38 171 LYS A CA 1
ATOM 1327 C C . LYS A 1 171 ? -7.142 -13.104 14.007 1.00 90.38 171 LYS A C 1
ATOM 1329 O O . LYS A 1 171 ? -7.108 -14.324 14.131 1.00 90.38 171 LYS A O 1
ATOM 1334 N N . ARG A 1 172 ? -8.210 -12.374 14.339 1.00 91.88 172 ARG A N 1
ATOM 1335 C CA . ARG A 1 172 ? -9.470 -12.932 14.854 1.00 91.88 172 ARG A CA 1
ATOM 1336 C C . ARG A 1 172 ? -10.363 -13.440 13.726 1.00 91.88 172 ARG A C 1
ATOM 1338 O O . ARG A 1 172 ? -10.916 -14.528 13.830 1.00 91.88 172 ARG A O 1
ATOM 1345 N N . GLU A 1 173 ? -10.511 -12.635 12.684 1.00 89.62 173 GLU A N 1
ATOM 1346 C CA . GLU A 1 173 ? -11.399 -12.888 11.558 1.00 89.62 173 GLU A CA 1
ATOM 1347 C C . GLU A 1 173 ? -10.614 -13.605 10.456 1.00 89.62 173 GLU A C 1
ATOM 1349 O O . GLU A 1 173 ? -9.894 -12.978 9.684 1.00 89.62 173 GLU A O 1
ATOM 1354 N N . GLN A 1 174 ? -10.747 -14.933 10.381 1.00 82.44 174 GLN A N 1
ATOM 1355 C CA . GLN A 1 174 ? -10.026 -15.748 9.388 1.00 82.44 174 GLN A CA 1
ATOM 1356 C C . GLN A 1 174 ? -10.344 -15.342 7.942 1.00 82.44 174 GLN A C 1
ATOM 1358 O O . GLN A 1 174 ? -9.481 -15.433 7.074 1.00 82.44 174 GLN A O 1
ATOM 1363 N N . ASN A 1 175 ? -11.559 -14.845 7.706 1.00 85.62 175 ASN A N 1
ATOM 1364 C CA . ASN A 1 175 ? -12.027 -14.407 6.394 1.00 85.62 175 ASN A CA 1
ATOM 1365 C C . ASN A 1 175 ? -11.772 -12.917 6.146 1.00 85.62 175 ASN A C 1
ATOM 1367 O O . ASN A 1 175 ? -12.418 -12.343 5.278 1.00 85.62 175 ASN A O 1
ATOM 1371 N N . PHE A 1 176 ? -10.915 -12.250 6.924 1.00 88.81 176 PHE A N 1
ATOM 1372 C CA . PHE A 1 176 ? -10.567 -10.852 6.689 1.00 88.81 176 PHE A CA 1
ATOM 1373 C C . PHE A 1 176 ? -9.271 -10.780 5.861 1.00 88.81 176 PHE A C 1
ATOM 1375 O O . PHE A 1 176 ? -8.180 -10.820 6.435 1.00 88.81 176 PHE A O 1
ATOM 1382 N N . PRO A 1 177 ? -9.356 -10.687 4.514 1.00 88.25 177 PRO A N 1
ATOM 1383 C CA . PRO A 1 177 ? -8.249 -10.869 3.567 1.00 88.25 177 PRO A CA 1
ATOM 1384 C C . PRO A 1 177 ? -7.322 -9.645 3.494 1.00 88.25 177 PRO A C 1
ATOM 1386 O O . PRO A 1 177 ? -6.932 -9.205 2.405 1.00 88.25 177 PRO A O 1
ATOM 1389 N N . VAL A 1 178 ? -6.993 -9.044 4.638 1.00 87.25 178 VAL A N 1
ATOM 1390 C CA . VAL A 1 178 ? -6.088 -7.897 4.702 1.00 87.25 178 VAL A CA 1
ATOM 1391 C C . VAL A 1 178 ? -4.683 -8.344 4.354 1.00 87.25 178 VAL A C 1
ATOM 1393 O O . VAL A 1 178 ? -4.048 -9.121 5.061 1.00 87.25 178 VAL A O 1
ATOM 1396 N N . ILE A 1 179 ? -4.193 -7.786 3.253 1.00 82.69 179 ILE A N 1
ATOM 1397 C CA . ILE A 1 179 ? -2.781 -7.826 2.898 1.00 82.69 179 ILE A CA 1
ATOM 1398 C C . ILE A 1 179 ? -2.057 -6.782 3.744 1.00 82.69 179 ILE A C 1
ATOM 1400 O O . ILE A 1 179 ? -0.945 -7.017 4.217 1.00 82.69 179 ILE A O 1
ATOM 1404 N N . TRP A 1 180 ? -2.672 -5.600 3.894 1.00 87.81 180 TRP A N 1
ATOM 1405 C CA . TRP A 1 180 ? -1.958 -4.434 4.382 1.00 87.81 180 TRP A CA 1
ATOM 1406 C C . TRP A 1 180 ? -2.828 -3.300 4.944 1.00 87.81 180 TRP A C 1
ATOM 1408 O O . TRP A 1 180 ? -3.986 -3.143 4.565 1.00 87.81 180 TRP A O 1
ATOM 1418 N N . TYR A 1 181 ? -2.232 -2.455 5.792 1.00 89.38 181 TYR A N 1
ATOM 1419 C CA . TYR A 1 181 ? -2.814 -1.214 6.308 1.00 89.38 181 TYR A CA 1
ATOM 1420 C C . TYR A 1 181 ? -1.764 -0.093 6.349 1.00 89.38 181 TYR A C 1
ATOM 1422 O O . TYR A 1 181 ? -0.670 -0.280 6.876 1.00 89.38 181 TYR A O 1
ATOM 1430 N N . ASP A 1 182 ? -2.085 1.085 5.810 1.00 85.19 182 ASP A N 1
ATOM 1431 C CA . ASP A 1 182 ? -1.158 2.224 5.687 1.00 85.19 182 ASP A CA 1
ATOM 1432 C C . ASP A 1 182 ? -0.924 3.026 6.986 1.00 85.19 182 ASP A C 1
ATOM 1434 O O . ASP A 1 182 ? -0.305 4.090 6.948 1.00 85.19 182 ASP A O 1
ATOM 1438 N N . GLU A 1 183 ? -1.423 2.542 8.131 1.00 82.00 183 GLU A N 1
ATOM 1439 C CA . GLU A 1 183 ? -1.455 3.246 9.431 1.00 82.00 183 GLU A CA 1
ATOM 1440 C C . GLU A 1 183 ? -2.243 4.574 9.422 1.00 82.00 183 GLU A C 1
ATOM 1442 O O . GLU A 1 183 ? -2.244 5.340 10.399 1.00 82.00 183 GLU A O 1
ATOM 1447 N N . GLY A 1 184 ? -2.923 4.851 8.315 1.00 85.94 184 GLY A N 1
ATOM 1448 C CA . GLY A 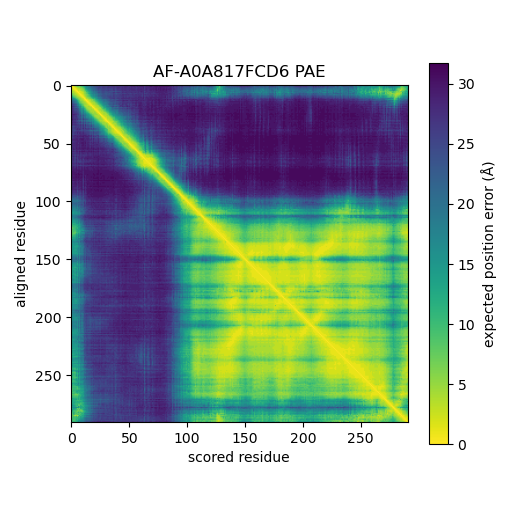1 184 ? -3.661 6.058 8.010 1.00 85.94 184 GLY A CA 1
ATOM 1449 C C . GLY A 1 184 ? -5.152 5.777 7.945 1.00 85.94 184 GLY A C 1
ATOM 1450 O O . GLY A 1 184 ? -5.813 5.665 8.975 1.00 85.94 184 GLY A O 1
ATOM 1451 N N . LYS A 1 185 ? -5.704 5.777 6.739 1.00 90.88 185 LYS A N 1
ATOM 1452 C CA . LYS A 1 185 ? -7.133 5.557 6.495 1.00 90.88 185 LYS A CA 1
ATOM 1453 C C . LYS A 1 185 ? -7.365 4.451 5.475 1.00 90.88 185 LYS A C 1
ATOM 1455 O O . LYS A 1 185 ? -8.499 4.262 5.080 1.00 90.88 185 LYS A O 1
ATOM 1460 N N . THR A 1 186 ? -6.331 3.715 5.074 1.00 93.38 186 THR A N 1
ATOM 1461 C CA . THR A 1 186 ? -6.423 2.845 3.903 1.00 93.38 186 THR A CA 1
ATOM 1462 C C . THR A 1 186 ? -5.989 1.426 4.219 1.00 93.38 186 THR A C 1
ATOM 1464 O O . THR A 1 186 ? -4.834 1.198 4.593 1.00 93.38 186 THR A O 1
ATOM 1467 N N . ILE A 1 187 ? -6.872 0.454 3.994 1.00 94.31 187 ILE A N 1
ATOM 1468 C CA . ILE A 1 187 ? -6.503 -0.968 3.981 1.00 94.31 187 ILE A CA 1
ATOM 1469 C C . ILE A 1 187 ? -6.452 -1.495 2.554 1.00 94.31 187 ILE A C 1
ATOM 1471 O O . ILE A 1 187 ? -7.191 -1.052 1.675 1.00 94.31 187 ILE A O 1
ATOM 1475 N N . TYR A 1 188 ? -5.583 -2.475 2.343 1.00 93.56 188 TYR A N 1
ATOM 1476 C CA . TYR A 1 188 ? -5.444 -3.184 1.084 1.00 93.56 188 TYR A CA 1
ATOM 1477 C C . TYR A 1 188 ? -5.722 -4.658 1.312 1.00 93.56 188 TYR A C 1
ATOM 1479 O O . TYR A 1 188 ? -5.220 -5.268 2.262 1.00 93.56 188 TYR A O 1
ATOM 1487 N N . THR A 1 189 ? -6.512 -5.233 0.423 1.00 93.69 189 THR A N 1
ATOM 1488 C CA . THR A 1 189 ? -6.985 -6.611 0.538 1.00 93.69 189 THR A CA 1
ATOM 1489 C C . THR A 1 189 ? -6.824 -7.347 -0.779 1.00 93.69 189 THR A C 1
ATOM 1491 O O . THR A 1 189 ? -6.772 -6.733 -1.849 1.00 93.69 189 THR A O 1
ATOM 1494 N N . LYS A 1 190 ? -6.714 -8.673 -0.683 1.00 91.12 190 LYS A N 1
ATOM 1495 C CA . LYS A 1 190 ? -6.602 -9.560 -1.848 1.00 91.12 190 LYS A CA 1
ATOM 1496 C C . LYS A 1 190 ? -7.963 -9.868 -2.464 1.00 91.12 190 LYS A C 1
ATOM 1498 O O . LYS A 1 190 ? -8.089 -10.040 -3.669 1.00 91.12 190 LYS A O 1
ATOM 1503 N N . GLU A 1 191 ? -8.975 -9.936 -1.614 1.00 92.88 191 GLU A N 1
ATOM 1504 C CA . GLU A 1 191 ? -10.342 -10.290 -1.973 1.00 92.88 191 GLU A CA 1
ATOM 1505 C C . GLU A 1 191 ? -11.270 -9.129 -1.626 1.00 92.88 191 GLU A C 1
ATOM 1507 O O . GLU A 1 191 ? -10.900 -8.228 -0.870 1.00 92.88 191 GLU A O 1
ATOM 1512 N N . LEU A 1 192 ? -12.457 -9.113 -2.225 1.00 93.56 192 LEU A N 1
ATOM 1513 C CA . LEU A 1 192 ? -13.443 -8.078 -1.942 1.00 93.56 192 LEU A CA 1
ATOM 1514 C C . LEU A 1 192 ? -14.047 -8.296 -0.552 1.00 93.56 192 LEU A C 1
ATOM 1516 O O . LEU A 1 192 ? -14.414 -9.409 -0.189 1.00 93.56 192 LEU A O 1
ATOM 1520 N N . LEU A 1 193 ? -14.213 -7.215 0.205 1.00 91.75 193 LEU A N 1
ATOM 1521 C CA . LEU A 1 193 ? -14.812 -7.235 1.542 1.00 91.75 193 LEU A CA 1
ATOM 1522 C C . LEU A 1 193 ? -16.353 -7.214 1.496 1.00 91.75 193 LEU A C 1
ATOM 1524 O O . LEU A 1 193 ? -16.981 -6.371 2.133 1.00 91.75 193 LEU A O 1
ATOM 1528 N N . THR A 1 194 ? -16.981 -8.116 0.736 1.00 86.56 194 THR A N 1
ATOM 1529 C CA . THR A 1 194 ? -18.451 -8.143 0.563 1.00 86.56 194 THR A CA 1
ATOM 1530 C C . THR A 1 194 ? -19.205 -8.460 1.850 1.00 86.56 194 THR A C 1
ATOM 1532 O O . THR A 1 194 ? -20.297 -7.941 2.074 1.00 86.56 194 THR A O 1
ATOM 1535 N N . ASP A 1 195 ? -18.605 -9.268 2.721 1.00 84.81 195 ASP A N 1
ATOM 1536 C CA . ASP A 1 195 ? -19.262 -9.772 3.931 1.00 84.81 195 ASP A CA 1
ATOM 1537 C C . ASP A 1 195 ? -19.166 -8.785 5.107 1.00 84.81 195 ASP A C 1
ATOM 1539 O O . ASP A 1 195 ? -19.800 -8.962 6.149 1.00 84.81 195 ASP A O 1
ATOM 1543 N N . PHE A 1 196 ? -18.408 -7.700 4.936 1.00 85.8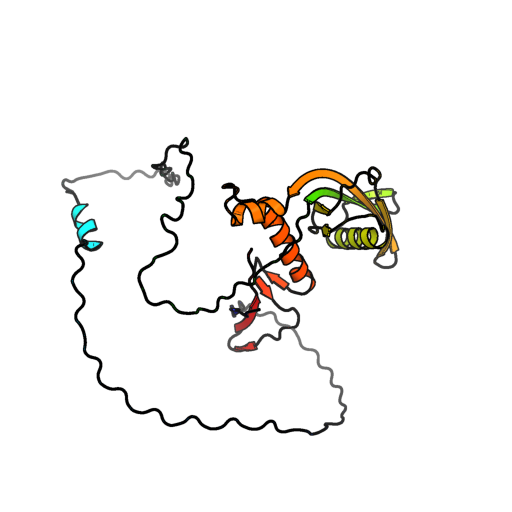1 196 PHE A N 1
ATOM 1544 C CA . PHE A 1 196 ? -18.048 -6.760 5.996 1.00 85.81 196 PHE A CA 1
ATOM 1545 C C . PHE A 1 196 ? -18.814 -5.436 5.899 1.00 85.81 196 PHE A C 1
ATOM 1547 O O . PHE A 1 196 ? -18.258 -4.354 6.063 1.00 85.81 196 PHE A O 1
ATOM 1554 N N . THR A 1 197 ? -20.122 -5.520 5.655 1.00 83.50 197 THR A N 1
ATOM 1555 C CA . THR A 1 197 ? -21.015 -4.345 5.601 1.00 83.50 197 THR A CA 1
ATOM 1556 C C . THR A 1 197 ? -21.281 -3.723 6.973 1.00 83.50 197 THR A C 1
ATOM 1558 O O . THR A 1 197 ? -21.677 -2.563 7.068 1.00 83.50 197 THR A O 1
ATOM 1561 N N . LYS A 1 198 ? -21.081 -4.488 8.053 1.00 89.88 198 LYS A N 1
ATOM 1562 C CA . LYS A 1 198 ? -21.245 -4.018 9.432 1.00 89.88 198 LYS A CA 1
ATOM 1563 C C . LYS A 1 198 ? -19.888 -3.706 10.063 1.00 89.88 198 LYS A C 1
ATOM 1565 O O . LYS A 1 198 ? -18.925 -4.422 9.791 1.00 89.88 198 LYS A O 1
ATOM 1570 N N . PRO A 1 199 ? -19.815 -2.715 10.970 1.00 92.00 199 PRO A N 1
ATOM 1571 C CA . PRO A 1 199 ? -18.571 -2.393 11.654 1.00 92.00 199 PRO A CA 1
ATOM 1572 C C . PRO A 1 199 ? -18.049 -3.582 12.462 1.00 92.00 199 PRO A C 1
ATOM 1574 O O . PRO A 1 199 ? -18.766 -4.142 13.298 1.00 92.00 199 PRO A O 1
ATOM 1577 N N . LEU A 1 200 ? -16.787 -3.939 12.244 1.00 93.19 200 LEU A N 1
ATOM 1578 C CA . LEU A 1 200 ? -16.115 -5.000 12.986 1.00 93.19 200 LEU A CA 1
ATOM 1579 C C . LEU A 1 200 ? -15.700 -4.482 14.357 1.00 93.19 200 LEU A C 1
ATOM 1581 O O . LEU A 1 200 ? -15.018 -3.464 14.460 1.00 93.19 200 LEU A O 1
ATOM 1585 N N . GLN A 1 201 ? -16.091 -5.189 15.416 1.00 94.12 201 GLN A N 1
ATOM 1586 C CA . GLN A 1 201 ? -15.806 -4.772 16.787 1.00 94.12 201 GLN A CA 1
ATOM 1587 C C . GLN A 1 201 ? -14.797 -5.690 17.461 1.00 94.12 201 GLN A C 1
ATOM 1589 O O . GLN A 1 201 ? -14.930 -6.918 17.436 1.00 94.12 201 GLN A O 1
ATOM 1594 N N . ILE A 1 202 ? -13.826 -5.091 18.140 1.00 94.62 202 ILE A N 1
ATOM 1595 C CA . ILE A 1 202 ? -12.861 -5.819 18.953 1.00 94.62 202 ILE A CA 1
ATOM 1596 C C . ILE A 1 202 ? -12.613 -5.100 20.271 1.00 94.62 202 ILE A C 1
ATOM 1598 O O . ILE A 1 202 ? -12.468 -3.881 20.314 1.00 94.62 202 ILE A O 1
ATOM 1602 N N . THR A 1 203 ? -12.549 -5.870 21.350 1.00 94.06 203 THR A N 1
ATOM 1603 C CA . THR A 1 203 ? -12.248 -5.358 22.685 1.00 94.06 203 THR A CA 1
ATOM 1604 C C . THR A 1 203 ? -10.921 -5.928 23.140 1.00 94.06 203 THR A C 1
ATOM 1606 O O . THR A 1 203 ? -10.685 -7.133 23.036 1.00 94.06 203 THR A O 1
ATOM 1609 N N . PHE A 1 204 ? -10.040 -5.065 23.633 1.00 93.00 204 PHE A N 1
ATOM 1610 C CA . PHE A 1 204 ? -8.789 -5.498 24.232 1.00 93.00 204 PHE A CA 1
ATOM 1611 C C . PHE A 1 204 ? -8.288 -4.543 25.310 1.00 93.00 204 PHE A C 1
ATOM 1613 O O . PHE A 1 204 ? -8.628 -3.360 25.334 1.00 93.00 204 PHE A O 1
ATOM 1620 N N . LYS A 1 205 ? -7.449 -5.083 26.201 1.00 89.88 205 LYS A N 1
ATOM 1621 C CA . LYS A 1 205 ? -6.810 -4.319 27.270 1.00 89.88 205 LYS A CA 1
ATOM 1622 C C . LYS A 1 205 ? -5.723 -3.416 26.720 1.00 89.88 205 LYS A C 1
ATOM 1624 O O . LYS A 1 205 ? -4.768 -3.899 26.115 1.00 89.88 205 LYS A O 1
ATOM 1629 N N . MET A 1 206 ? -5.838 -2.127 27.010 1.00 87.44 206 MET A N 1
ATOM 1630 C CA . MET A 1 206 ? -4.816 -1.127 26.732 1.00 87.44 206 MET A CA 1
ATOM 1631 C C . MET A 1 206 ? -4.690 -0.205 27.945 1.00 87.44 206 MET A C 1
ATOM 1633 O O . MET A 1 206 ? -5.671 0.409 28.362 1.00 87.44 206 MET A O 1
ATOM 1637 N N . ASN A 1 207 ? -3.485 -0.098 28.513 1.00 86.25 207 ASN A N 1
ATOM 1638 C CA . ASN A 1 207 ? -3.215 0.623 29.768 1.00 86.25 207 ASN A CA 1
ATOM 1639 C C . ASN A 1 207 ? -4.057 0.110 30.954 1.00 86.25 207 ASN A C 1
ATOM 1641 O O . ASN A 1 207 ? -4.628 0.900 31.696 1.00 86.25 207 ASN A O 1
ATOM 1645 N N . ASN A 1 208 ? -4.154 -1.216 31.110 1.00 88.31 208 ASN A N 1
ATOM 1646 C CA . ASN A 1 208 ? -4.952 -1.902 32.140 1.00 88.31 208 ASN A CA 1
ATOM 1647 C C . ASN A 1 208 ? -6.472 -1.664 32.084 1.00 88.31 208 ASN A C 1
ATOM 1649 O O . ASN A 1 208 ? -7.186 -2.098 32.985 1.00 88.31 208 ASN A O 1
ATOM 1653 N N . GLU A 1 209 ? -6.985 -1.057 31.014 1.00 88.62 209 GLU A N 1
ATOM 1654 C CA . GLU A 1 209 ? -8.418 -0.861 30.803 1.00 88.62 209 GLU A CA 1
ATOM 1655 C C . GLU A 1 209 ? -8.889 -1.605 29.554 1.00 88.62 209 GLU A C 1
ATOM 1657 O O . GLU A 1 209 ? -8.224 -1.564 28.517 1.00 88.62 209 GLU A O 1
ATOM 1662 N N . ASP A 1 210 ? -10.048 -2.259 29.639 1.00 90.81 210 ASP A N 1
ATOM 1663 C CA . ASP A 1 210 ? -10.713 -2.835 28.472 1.00 90.81 210 ASP A CA 1
ATOM 1664 C C . ASP A 1 210 ? -11.263 -1.709 27.593 1.00 90.81 210 ASP A C 1
ATOM 1666 O O . ASP A 1 210 ? -12.091 -0.901 28.024 1.00 90.81 210 ASP A O 1
ATOM 1670 N N . LYS A 1 211 ? -10.786 -1.649 26.349 1.00 92.62 211 LYS A N 1
ATOM 1671 C CA . LYS A 1 211 ? -11.218 -0.670 25.351 1.00 92.62 211 LYS A CA 1
ATOM 1672 C C . LYS A 1 211 ? -11.810 -1.388 24.158 1.00 92.62 211 LYS A C 1
ATOM 1674 O O . LYS A 1 211 ? -11.260 -2.385 23.693 1.00 92.62 211 LYS A O 1
ATOM 1679 N N . THR A 1 212 ? -12.924 -0.863 23.663 1.00 95.19 212 THR A N 1
ATOM 1680 C CA . THR A 1 212 ? -13.611 -1.403 22.491 1.00 95.19 212 THR A CA 1
ATOM 1681 C C . THR A 1 212 ? -13.351 -0.507 21.297 1.00 95.19 212 THR A C 1
ATOM 1683 O O . THR A 1 212 ? -13.527 0.709 21.371 1.00 95.19 212 THR A O 1
ATOM 1686 N N . PHE A 1 213 ? -12.946 -1.121 20.195 1.00 96.25 213 PHE A N 1
ATOM 1687 C CA . PHE A 1 213 ? -12.686 -0.466 18.928 1.00 96.25 213 PHE A CA 1
ATOM 1688 C C . PHE A 1 213 ? -13.638 -1.000 17.866 1.00 96.25 213 PHE A C 1
ATOM 1690 O O . PHE A 1 213 ? -13.942 -2.193 17.835 1.00 96.25 213 PHE A O 1
ATOM 1697 N N . GLN A 1 214 ? -14.097 -0.107 16.997 1.00 95.81 214 GLN A N 1
ATOM 1698 C CA . GLN A 1 214 ? -14.906 -0.431 15.833 1.00 95.81 214 GLN A CA 1
ATOM 1699 C C . GLN A 1 214 ? -14.163 -0.025 14.571 1.00 95.81 214 GLN A C 1
ATOM 1701 O O . GLN A 1 214 ? -13.839 1.149 14.409 1.00 95.81 214 GLN A O 1
ATOM 1706 N N . LEU A 1 215 ? -13.930 -0.984 13.684 1.00 95.62 215 LEU A N 1
ATOM 1707 C CA . LEU A 1 215 ? -13.447 -0.758 12.331 1.00 95.62 215 LEU A CA 1
ATOM 1708 C C . LEU A 1 215 ? -14.648 -0.629 11.392 1.00 95.62 215 LEU A C 1
ATOM 1710 O O . LEU A 1 215 ? -15.443 -1.558 11.254 1.00 95.62 215 LEU A O 1
ATOM 1714 N N . HIS A 1 216 ? -14.745 0.520 10.743 1.00 95.38 216 HIS A N 1
ATOM 1715 C CA . HIS A 1 216 ? -15.716 0.833 9.707 1.00 95.38 216 HIS A CA 1
ATOM 1716 C C . HIS A 1 216 ? -15.003 0.813 8.361 1.00 95.38 216 HIS A C 1
ATOM 1718 O O . HIS A 1 216 ? -13.999 1.503 8.182 1.00 95.38 216 HIS A O 1
ATOM 1724 N N . ILE A 1 217 ? -15.518 0.017 7.429 1.00 95.06 217 ILE A N 1
ATOM 1725 C CA . ILE A 1 217 ? -15.117 0.068 6.024 1.00 95.06 217 ILE A CA 1
ATOM 1726 C C . ILE A 1 217 ? -16.054 1.063 5.359 1.00 95.06 217 ILE A C 1
ATOM 1728 O O . ILE A 1 217 ? -17.266 0.869 5.393 1.00 95.06 217 ILE A O 1
ATOM 1732 N N . ILE A 1 218 ? -15.490 2.150 4.841 1.00 93.75 218 ILE A N 1
ATOM 1733 C CA . ILE A 1 218 ? -16.258 3.260 4.283 1.00 93.75 218 ILE A CA 1
ATOM 1734 C C . ILE A 1 218 ? -16.582 2.929 2.835 1.00 93.75 218 ILE A C 1
ATOM 1736 O O . ILE A 1 218 ? -17.727 2.634 2.521 1.00 93.75 218 ILE A O 1
ATOM 1740 N N . ASP A 1 219 ? -15.553 2.899 1.988 1.00 94.19 219 ASP A N 1
ATOM 1741 C CA . ASP A 1 219 ? -15.713 2.770 0.545 1.00 94.19 219 ASP A CA 1
ATOM 1742 C C . ASP A 1 219 ? -14.584 1.945 -0.072 1.00 94.19 219 ASP A C 1
ATOM 1744 O O . ASP A 1 219 ? -13.429 1.996 0.363 1.00 94.19 219 ASP A O 1
ATOM 1748 N N . LEU A 1 220 ? -14.915 1.214 -1.140 1.00 95.50 220 LEU A N 1
ATOM 1749 C CA . LEU A 1 220 ? -13.929 0.690 -2.082 1.00 95.50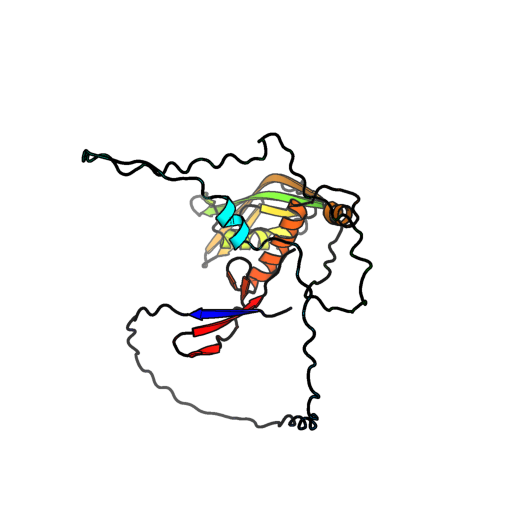 220 LEU A CA 1
ATOM 1750 C C . LEU A 1 220 ? -13.464 1.845 -2.973 1.00 95.50 220 LEU A C 1
ATOM 1752 O O . LEU A 1 220 ? -14.188 2.279 -3.866 1.00 95.50 220 LEU A O 1
ATOM 1756 N N . VAL A 1 221 ? -12.250 2.334 -2.740 1.00 94.88 221 VAL A N 1
ATOM 1757 C CA . VAL A 1 221 ? -11.707 3.505 -3.443 1.00 94.88 221 VAL A CA 1
ATOM 1758 C C . VAL A 1 221 ? -11.149 3.109 -4.802 1.00 94.88 221 VAL A C 1
ATOM 1760 O O . VAL A 1 221 ? -11.357 3.808 -5.794 1.00 94.88 221 VAL A O 1
ATOM 1763 N N . ARG A 1 222 ? -10.389 2.007 -4.850 1.00 93.44 222 ARG A N 1
ATOM 1764 C CA . ARG A 1 222 ? -9.712 1.538 -6.066 1.00 93.44 222 ARG A CA 1
ATOM 1765 C C . ARG A 1 222 ? -9.569 0.030 -6.100 1.00 93.44 222 ARG A C 1
ATOM 1767 O O . ARG A 1 222 ? -9.466 -0.630 -5.069 1.00 93.44 222 ARG A O 1
ATOM 1774 N N . GLN A 1 223 ? -9.474 -0.478 -7.319 1.00 95.81 223 GLN A N 1
ATOM 1775 C CA . GLN A 1 223 ? -9.110 -1.850 -7.613 1.00 95.81 223 GLN A CA 1
ATOM 1776 C C . GLN A 1 223 ? -8.003 -1.835 -8.668 1.00 95.81 223 GLN A C 1
ATOM 1778 O O . GLN A 1 223 ? -8.180 -1.276 -9.746 1.00 95.81 223 GLN A O 1
ATOM 1783 N N . GLU A 1 224 ? -6.859 -2.422 -8.337 1.00 94.81 224 GLU A N 1
ATOM 1784 C CA . GLU A 1 224 ? -5.635 -2.350 -9.137 1.00 94.81 224 GLU A CA 1
ATOM 1785 C C . GLU A 1 224 ? -5.156 -3.766 -9.472 1.00 94.81 224 GLU A C 1
ATOM 1787 O O . GLU A 1 224 ? -5.104 -4.639 -8.600 1.00 94.81 224 GLU A O 1
ATOM 1792 N N . LYS A 1 225 ? -4.811 -4.015 -10.739 1.00 95.31 225 LYS A N 1
ATOM 1793 C CA . LYS A 1 225 ? -4.320 -5.320 -11.195 1.00 95.31 225 LYS A CA 1
ATOM 1794 C C . LYS A 1 225 ? -2.801 -5.303 -11.217 1.00 95.31 225 LYS A C 1
ATOM 1796 O O . LYS A 1 225 ? -2.200 -4.585 -12.009 1.00 95.31 225 LYS A O 1
ATOM 1801 N N . ILE A 1 226 ? -2.159 -6.152 -10.414 1.00 93.69 226 ILE A N 1
ATOM 1802 C CA . ILE A 1 226 ? -0.691 -6.252 -10.424 1.00 93.69 226 ILE A CA 1
ATOM 1803 C C . ILE A 1 226 ? -0.159 -6.682 -11.799 1.00 93.69 226 ILE A C 1
ATOM 1805 O O . ILE A 1 226 ? 0.940 -6.267 -12.179 1.00 93.69 226 ILE A O 1
ATOM 1809 N N . ARG A 1 227 ? -0.964 -7.416 -12.584 1.00 94.81 227 ARG A N 1
ATOM 1810 C CA . ARG A 1 227 ? -0.711 -7.719 -14.000 1.00 94.81 227 ARG A CA 1
ATOM 1811 C C . ARG A 1 227 ? -0.237 -6.518 -14.806 1.00 94.81 227 ARG A C 1
ATOM 1813 O O . ARG A 1 227 ? 0.670 -6.664 -15.622 1.00 94.81 227 ARG A O 1
ATOM 1820 N N . ASP A 1 228 ? -0.801 -5.342 -14.550 1.00 95.25 228 ASP A N 1
ATOM 1821 C CA . ASP A 1 228 ? -0.552 -4.147 -15.351 1.00 95.25 228 ASP A CA 1
ATOM 1822 C C . ASP A 1 228 ? 0.928 -3.731 -15.296 1.00 95.25 228 ASP A C 1
ATOM 1824 O O . ASP A 1 228 ? 1.452 -3.169 -16.258 1.00 95.25 228 ASP A O 1
ATOM 1828 N N . ILE A 1 229 ? 1.644 -4.069 -14.212 1.00 94.31 229 ILE A N 1
ATOM 1829 C CA . ILE A 1 229 ? 3.103 -3.895 -14.104 1.00 94.31 229 ILE A CA 1
ATOM 1830 C C . ILE A 1 229 ? 3.832 -4.779 -15.112 1.00 94.31 229 ILE A C 1
ATOM 1832 O O . ILE A 1 229 ? 4.723 -4.299 -15.814 1.00 94.31 229 ILE A O 1
ATOM 1836 N N . TYR A 1 230 ? 3.465 -6.056 -15.193 1.00 94.56 230 TYR A N 1
ATOM 1837 C CA . TYR A 1 230 ? 4.076 -6.990 -16.134 1.00 94.56 230 TYR A CA 1
ATOM 1838 C C . TYR A 1 230 ? 3.759 -6.609 -17.572 1.00 94.56 230 TYR A C 1
ATOM 1840 O O . TYR A 1 230 ? 4.665 -6.561 -18.398 1.00 94.56 230 TYR A O 1
ATOM 1848 N N . ASP A 1 231 ? 2.507 -6.261 -17.853 1.00 95.31 231 ASP A N 1
ATOM 1849 C CA . ASP A 1 231 ? 2.089 -5.857 -19.189 1.00 95.31 231 ASP A CA 1
ATOM 1850 C C . ASP A 1 231 ? 2.796 -4.564 -19.634 1.00 95.31 231 ASP A C 1
ATOM 1852 O O . ASP A 1 231 ? 3.192 -4.448 -20.796 1.00 95.31 231 ASP A O 1
ATOM 1856 N N . PHE A 1 232 ? 3.063 -3.633 -18.712 1.00 93.88 232 PHE A N 1
ATOM 1857 C CA . PHE A 1 232 ? 3.882 -2.451 -18.991 1.00 93.88 232 PHE A CA 1
ATOM 1858 C C . PHE A 1 232 ? 5.354 -2.804 -19.266 1.00 93.88 232 PHE A C 1
ATOM 1860 O O . PHE A 1 232 ? 5.937 -2.319 -20.237 1.00 93.88 232 PHE A O 1
ATOM 1867 N N . ILE A 1 233 ? 5.970 -3.671 -18.451 1.00 92.19 233 ILE A N 1
ATOM 1868 C CA . ILE A 1 233 ? 7.368 -4.114 -18.638 1.00 92.19 233 ILE A CA 1
ATOM 1869 C C . ILE A 1 233 ? 7.537 -4.866 -19.967 1.00 92.19 233 ILE A C 1
ATOM 1871 O O . ILE A 1 233 ? 8.518 -4.656 -20.683 1.00 92.19 233 ILE A O 1
ATOM 1875 N N . GLU A 1 234 ? 6.566 -5.709 -20.318 1.00 93.81 234 GLU A N 1
ATOM 1876 C CA . GLU A 1 234 ? 6.505 -6.464 -21.574 1.00 93.81 234 GLU A CA 1
ATOM 1877 C C . GLU A 1 234 ? 6.091 -5.597 -22.776 1.00 93.81 234 GLU A C 1
ATOM 1879 O O . GLU A 1 234 ? 6.014 -6.100 -23.896 1.00 93.81 234 GLU A O 1
ATOM 1884 N N . LYS A 1 235 ? 5.856 -4.293 -22.568 1.00 91.12 235 LYS A N 1
ATOM 1885 C CA . LYS A 1 235 ? 5.431 -3.320 -23.589 1.00 91.12 235 LYS A CA 1
ATOM 1886 C C . LYS A 1 235 ? 4.091 -3.654 -24.258 1.00 91.12 235 LYS A C 1
ATOM 1888 O O . LYS A 1 235 ? 3.828 -3.191 -25.366 1.00 91.12 235 LYS A O 1
ATOM 1893 N N . LYS A 1 236 ? 3.229 -4.422 -23.591 1.00 94.38 236 LYS A N 1
ATOM 1894 C CA . LYS A 1 236 ? 1.830 -4.633 -24.002 1.00 94.38 236 LYS A CA 1
ATOM 1895 C C . LYS A 1 236 ? 0.987 -3.384 -23.760 1.00 94.38 236 LYS A C 1
ATOM 1897 O O . LYS A 1 236 ? 0.044 -3.128 -24.501 1.00 94.38 236 LYS A O 1
ATOM 1902 N N . THR A 1 237 ? 1.345 -2.593 -22.749 1.00 91.75 237 THR A N 1
ATOM 1903 C CA . THR A 1 237 ? 0.740 -1.290 -22.465 1.00 91.75 237 THR A CA 1
ATOM 1904 C C . THR A 1 237 ? 1.807 -0.196 -22.473 1.00 91.75 237 THR A C 1
ATOM 1906 O O . THR A 1 237 ? 2.946 -0.399 -22.056 1.00 91.75 237 THR A O 1
ATOM 1909 N N . SER A 1 238 ? 1.448 0.992 -22.965 1.00 87.06 238 SER A N 1
ATOM 1910 C CA . SER A 1 238 ? 2.311 2.184 -22.925 1.00 87.06 238 SER A CA 1
ATOM 1911 C C . SER A 1 238 ? 2.100 3.024 -21.662 1.00 87.06 238 SER A C 1
ATOM 1913 O O . SER A 1 238 ? 2.915 3.888 -21.331 1.00 87.06 238 SER A O 1
ATOM 1915 N N . ILE A 1 239 ? 1.001 2.780 -20.945 1.00 89.19 239 ILE A N 1
ATOM 1916 C CA . ILE A 1 239 ? 0.614 3.522 -19.750 1.00 89.19 239 ILE A CA 1
ATOM 1917 C C . ILE A 1 239 ? 1.339 2.924 -18.548 1.00 89.19 239 ILE A C 1
ATOM 1919 O O . ILE A 1 239 ? 1.158 1.757 -18.217 1.00 89.19 239 ILE A O 1
ATOM 1923 N N . ARG A 1 240 ? 2.138 3.745 -17.861 1.00 90.38 240 ARG A N 1
ATOM 1924 C CA . ARG A 1 240 ? 2.832 3.323 -16.640 1.00 90.38 240 ARG A CA 1
ATOM 1925 C C . ARG A 1 240 ? 1.819 3.107 -15.501 1.00 90.38 240 ARG 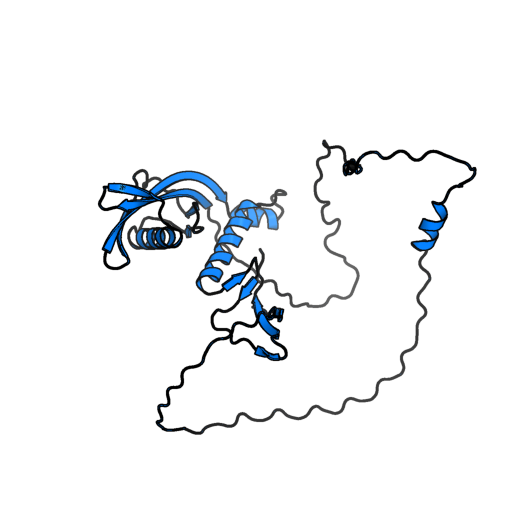A C 1
ATOM 1927 O O . ARG A 1 240 ? 1.157 4.080 -15.129 1.00 90.38 240 ARG A O 1
ATOM 1934 N N . PRO A 1 241 ? 1.761 1.919 -14.872 1.00 94.19 241 PRO A N 1
ATOM 1935 C CA . PRO A 1 241 ? 0.831 1.607 -13.783 1.00 94.19 241 PRO A CA 1
ATOM 1936 C C . PRO A 1 241 ? 1.325 2.210 -12.461 1.00 94.19 241 PRO A C 1
ATOM 1938 O O . PRO A 1 241 ? 1.862 1.532 -11.583 1.00 94.19 241 PRO A O 1
ATOM 1941 N N . ARG A 1 242 ? 1.209 3.538 -12.343 1.00 92.88 242 ARG A N 1
ATOM 1942 C CA . ARG A 1 242 ? 1.757 4.319 -11.220 1.00 92.88 242 ARG A CA 1
ATOM 1943 C C . ARG A 1 242 ? 1.207 3.867 -9.872 1.00 92.88 242 ARG A C 1
ATOM 1945 O O . ARG A 1 242 ? 1.967 3.785 -8.913 1.00 92.88 242 ARG A O 1
ATOM 1952 N N . GLU A 1 243 ? -0.084 3.565 -9.815 1.00 90.38 243 GLU A N 1
ATOM 1953 C CA . GLU A 1 243 ? -0.754 3.192 -8.571 1.00 90.38 243 GLU A CA 1
ATOM 1954 C C . GLU A 1 243 ? -0.326 1.812 -8.085 1.00 90.38 243 GLU A C 1
ATOM 1956 O O . GLU A 1 243 ? 0.094 1.688 -6.939 1.00 90.38 243 GLU A O 1
ATOM 1961 N N . CYS A 1 244 ? -0.290 0.809 -8.965 1.00 92.12 244 CYS A N 1
ATOM 1962 C CA . CYS A 1 244 ? 0.245 -0.513 -8.636 1.00 92.12 244 CYS A CA 1
ATOM 1963 C C . CYS A 1 244 ? 1.685 -0.430 -8.085 1.00 92.12 244 CYS A C 1
ATOM 1965 O O . CYS A 1 244 ? 1.994 -1.024 -7.051 1.00 92.12 244 CYS A O 1
ATOM 1967 N N . ILE A 1 245 ? 2.557 0.356 -8.735 1.00 92.69 245 ILE A N 1
ATOM 1968 C CA . ILE A 1 245 ? 3.942 0.588 -8.283 1.00 92.69 245 ILE A CA 1
ATOM 1969 C C . ILE A 1 245 ? 3.956 1.240 -6.894 1.00 92.69 245 ILE A C 1
ATOM 1971 O O . ILE A 1 245 ? 4.673 0.781 -6.006 1.00 92.69 245 ILE A O 1
ATOM 1975 N N . ARG A 1 246 ? 3.143 2.283 -6.686 1.00 90.19 246 ARG A N 1
ATOM 1976 C CA . ARG A 1 246 ? 3.042 3.016 -5.415 1.00 90.19 246 ARG A CA 1
ATOM 1977 C C . ARG A 1 246 ? 2.545 2.130 -4.275 1.00 90.19 246 ARG A C 1
ATOM 1979 O O . ARG A 1 246 ? 3.061 2.235 -3.161 1.00 90.19 246 ARG A O 1
ATOM 1986 N N . ILE A 1 247 ? 1.567 1.263 -4.541 1.00 88.69 247 ILE A N 1
ATOM 1987 C CA . ILE A 1 247 ? 1.050 0.296 -3.567 1.00 88.69 247 ILE A CA 1
ATOM 1988 C C . ILE A 1 247 ? 2.184 -0.632 -3.143 1.00 88.69 247 ILE A C 1
ATOM 1990 O O . ILE A 1 247 ? 2.513 -0.671 -1.961 1.00 88.69 247 ILE A O 1
ATOM 1994 N N . ILE A 1 248 ? 2.852 -1.293 -4.094 1.00 89.19 248 ILE A N 1
ATOM 1995 C CA . ILE A 1 248 ? 3.964 -2.210 -3.802 1.00 89.19 248 ILE A CA 1
ATOM 1996 C C . ILE A 1 248 ? 5.086 -1.499 -3.038 1.00 89.19 248 ILE A C 1
ATOM 1998 O O . ILE A 1 248 ? 5.570 -2.011 -2.029 1.00 89.19 248 ILE A O 1
ATOM 2002 N N . GLU A 1 249 ? 5.480 -0.300 -3.468 1.00 88.25 249 GLU A N 1
ATOM 2003 C CA . GLU A 1 249 ? 6.493 0.495 -2.774 1.00 88.25 249 GLU A CA 1
ATOM 2004 C C . GLU A 1 249 ? 6.083 0.784 -1.321 1.00 88.25 249 GLU A C 1
ATOM 2006 O O . GLU A 1 249 ? 6.902 0.666 -0.408 1.00 88.25 249 GLU A O 1
ATOM 2011 N N . THR A 1 250 ? 4.813 1.117 -1.085 1.00 85.75 250 THR A N 1
ATOM 2012 C CA . THR A 1 250 ? 4.278 1.381 0.258 1.00 85.75 250 THR A CA 1
ATOM 2013 C C . THR A 1 250 ? 4.305 0.127 1.133 1.00 85.75 250 THR A C 1
ATOM 2015 O O . THR A 1 250 ? 4.720 0.219 2.291 1.00 85.75 250 THR A O 1
ATOM 2018 N N . LEU A 1 251 ? 3.954 -1.039 0.574 1.00 83.75 251 LEU A N 1
ATOM 2019 C CA . LEU A 1 251 ? 4.042 -2.336 1.256 1.00 83.75 251 LEU A CA 1
ATOM 2020 C C . LEU A 1 251 ? 5.473 -2.607 1.742 1.00 83.75 251 LEU A C 1
ATOM 2022 O O . LEU A 1 251 ? 5.695 -2.872 2.925 1.00 83.75 251 LEU A O 1
ATOM 2026 N N . PHE A 1 252 ? 6.462 -2.461 0.854 1.00 85.00 252 PHE A N 1
ATOM 2027 C CA . PHE A 1 252 ? 7.872 -2.649 1.208 1.00 85.00 252 PHE A CA 1
ATOM 2028 C C . PHE A 1 252 ? 8.356 -1.624 2.235 1.00 85.00 252 PHE A C 1
ATOM 2030 O O . PHE A 1 252 ? 9.042 -1.981 3.197 1.00 85.00 252 PHE A O 1
ATOM 2037 N N . LYS A 1 253 ? 7.984 -0.348 2.060 1.00 85.25 253 LYS A N 1
ATOM 2038 C CA . LYS A 1 253 ? 8.391 0.730 2.969 1.00 85.25 253 LYS A CA 1
ATOM 2039 C C . LYS A 1 253 ? 7.897 0.509 4.379 1.00 85.25 253 LYS A C 1
ATOM 2041 O O . LYS A 1 253 ? 8.659 0.754 5.313 1.00 85.25 253 LYS A O 1
ATOM 2046 N N . GLN A 1 254 ? 6.659 0.063 4.557 1.00 80.44 254 GLN A N 1
ATOM 2047 C CA . GLN A 1 254 ? 6.177 -0.141 5.911 1.00 80.44 254 GLN A CA 1
ATOM 2048 C C . GLN A 1 254 ? 6.754 -1.397 6.559 1.00 80.44 254 GLN A C 1
ATOM 2050 O O . GLN A 1 254 ? 7.125 -1.327 7.729 1.00 80.44 254 GLN A O 1
ATOM 2055 N N . GLY A 1 255 ? 6.907 -2.502 5.821 1.00 81.38 255 GLY A N 1
ATOM 2056 C CA . GLY A 1 255 ? 7.604 -3.678 6.351 1.00 81.38 255 GLY A CA 1
ATOM 2057 C C . GLY A 1 255 ? 8.946 -3.283 6.977 1.00 81.38 255 GLY A C 1
ATOM 2058 O O . GLY A 1 255 ? 9.221 -3.609 8.126 1.00 81.38 255 GLY A O 1
ATOM 2059 N N . ALA A 1 256 ? 9.706 -2.433 6.282 1.00 84.94 256 ALA A N 1
ATOM 2060 C CA . ALA A 1 256 ? 10.945 -1.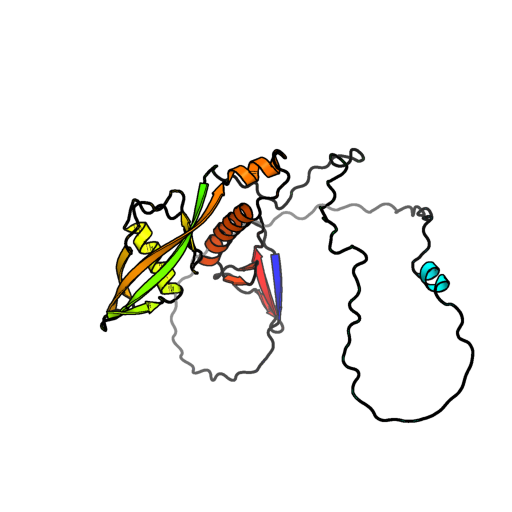868 6.806 1.00 84.94 256 ALA A CA 1
ATOM 2061 C C . ALA A 1 256 ? 10.753 -0.898 7.994 1.00 84.94 256 ALA A C 1
ATOM 2063 O O . ALA A 1 256 ? 11.574 -0.904 8.904 1.00 84.94 256 ALA A O 1
ATOM 2064 N N . ARG A 1 257 ? 9.701 -0.064 8.029 1.00 83.56 257 ARG A N 1
ATOM 2065 C CA . ARG A 1 257 ? 9.428 0.876 9.148 1.00 83.56 257 ARG A CA 1
ATOM 2066 C C . ARG A 1 257 ? 9.145 0.183 10.479 1.00 83.56 257 ARG A C 1
ATOM 2068 O O . ARG A 1 257 ? 9.397 0.776 11.529 1.00 83.56 257 ARG A O 1
ATOM 2075 N N . ASN A 1 258 ? 8.623 -1.040 10.446 1.00 78.44 258 ASN A N 1
ATOM 2076 C CA . ASN A 1 258 ? 8.355 -1.797 11.667 1.00 78.44 258 ASN A CA 1
ATOM 2077 C C . ASN A 1 258 ? 9.657 -2.107 12.421 1.00 78.44 258 ASN A C 1
ATOM 2079 O O . ASN A 1 258 ? 9.707 -1.947 13.643 1.00 78.44 258 ASN A O 1
ATOM 2083 N N . ASP A 1 259 ? 10.722 -2.422 11.683 1.00 83.88 259 ASP A N 1
ATOM 2084 C CA . ASP A 1 259 ? 12.006 -2.852 12.245 1.00 83.88 259 ASP A CA 1
ATOM 2085 C C . ASP A 1 259 ? 13.062 -1.733 12.278 1.00 83.88 259 ASP A C 1
ATOM 2087 O O . ASP A 1 259 ? 13.926 -1.704 13.157 1.00 83.88 259 ASP A O 1
ATOM 2091 N N . LEU A 1 260 ? 12.983 -0.775 11.351 1.00 88.00 260 LEU A N 1
ATOM 2092 C CA . LEU A 1 260 ? 13.981 0.273 11.121 1.00 88.00 260 LEU A CA 1
ATOM 2093 C C . LEU A 1 260 ? 13.436 1.664 11.479 1.00 88.00 260 LEU A C 1
ATOM 2095 O O . LEU A 1 260 ? 12.229 1.889 11.585 1.00 88.00 260 LEU A O 1
ATOM 2099 N N . ILE A 1 261 ? 14.332 2.627 11.681 1.00 86.25 261 ILE A N 1
ATOM 2100 C CA . ILE A 1 261 ? 13.990 4.051 11.766 1.00 86.25 261 ILE A CA 1
ATOM 2101 C C . ILE A 1 261 ? 13.945 4.593 10.341 1.00 86.25 261 ILE A C 1
ATOM 2103 O O . ILE A 1 261 ? 14.932 4.511 9.613 1.00 86.25 261 ILE A O 1
ATOM 2107 N N . ALA A 1 262 ? 12.811 5.156 9.929 1.00 86.31 262 ALA A N 1
ATOM 2108 C CA . ALA A 1 262 ? 12.668 5.744 8.603 1.00 86.31 262 ALA A CA 1
ATOM 2109 C C . ALA A 1 262 ? 12.772 7.272 8.661 1.00 86.31 262 ALA A C 1
ATOM 2111 O O . ALA A 1 262 ? 11.949 7.936 9.291 1.00 86.31 262 ALA A O 1
ATOM 2112 N N . ILE A 1 263 ? 13.739 7.837 7.937 1.00 84.56 263 ILE A N 1
ATOM 2113 C CA . ILE A 1 263 ? 13.864 9.280 7.707 1.00 84.56 263 ILE A CA 1
ATOM 2114 C C . ILE A 1 263 ? 13.757 9.510 6.200 1.00 84.56 263 ILE A C 1
ATOM 2116 O O . ILE A 1 263 ? 14.671 9.202 5.435 1.00 84.56 263 ILE A O 1
ATOM 2120 N N . ARG A 1 264 ? 12.623 10.063 5.751 1.00 84.00 264 ARG A N 1
ATOM 2121 C CA . ARG A 1 264 ? 12.271 10.178 4.321 1.00 84.00 264 ARG A CA 1
ATOM 2122 C C . ARG A 1 264 ? 12.218 8.788 3.658 1.00 84.00 264 ARG A C 1
ATOM 2124 O O . ARG A 1 264 ? 11.394 7.971 4.051 1.00 84.00 264 ARG A O 1
ATOM 2131 N N . ASN A 1 265 ? 13.084 8.525 2.677 1.00 82.69 265 ASN A N 1
ATOM 2132 C CA . ASN A 1 265 ? 13.233 7.230 1.996 1.00 82.69 265 ASN A CA 1
ATOM 2133 C C . ASN A 1 265 ? 14.511 6.486 2.435 1.00 82.69 265 ASN A C 1
ATOM 2135 O O . ASN A 1 265 ? 15.008 5.626 1.714 1.00 82.69 265 ASN A O 1
ATOM 2139 N N . GLN A 1 266 ? 15.082 6.862 3.580 1.00 87.25 266 GLN A N 1
ATOM 2140 C CA . GLN A 1 266 ? 16.276 6.240 4.147 1.00 87.25 266 GLN A CA 1
ATOM 2141 C C . GLN A 1 266 ? 15.894 5.484 5.413 1.00 87.25 266 GLN A C 1
ATOM 2143 O O . GLN A 1 266 ? 15.124 5.993 6.230 1.00 87.25 266 GLN A O 1
ATOM 2148 N N . PHE A 1 267 ? 16.440 4.283 5.558 1.00 87.25 267 PHE A N 1
ATOM 2149 C CA . PHE A 1 267 ? 16.118 3.372 6.645 1.00 87.25 267 PHE A CA 1
ATOM 2150 C C . PHE A 1 267 ? 17.379 3.035 7.426 1.00 87.25 267 PHE A C 1
ATOM 2152 O O . PHE A 1 267 ? 18.370 2.604 6.836 1.00 87.25 267 PHE A O 1
ATOM 2159 N N . TYR A 1 268 ? 17.318 3.239 8.735 1.00 88.50 268 TYR A N 1
ATOM 2160 C CA . TYR A 1 268 ? 18.426 3.108 9.671 1.00 88.50 268 TYR A CA 1
ATOM 2161 C C . TYR A 1 268 ? 18.109 1.996 10.666 1.00 88.50 268 TYR A C 1
ATOM 2163 O O . TYR A 1 268 ? 16.973 1.876 11.129 1.00 88.50 268 TYR A O 1
ATOM 2171 N N . ASP A 1 269 ? 19.095 1.175 11.007 1.00 87.69 269 ASP A N 1
ATOM 2172 C CA . ASP A 1 269 ? 18.897 0.131 12.009 1.00 87.69 269 ASP A CA 1
ATOM 2173 C C . ASP A 1 269 ? 18.800 0.758 13.409 1.00 87.69 269 ASP A C 1
ATOM 2175 O O . ASP A 1 269 ? 19.669 1.518 13.832 1.00 87.69 269 ASP A O 1
ATOM 2179 N N . ARG A 1 270 ? 17.734 0.422 14.148 1.00 84.00 270 ARG A N 1
ATOM 2180 C CA . ARG A 1 270 ? 17.504 0.892 15.526 1.00 84.00 270 ARG A CA 1
ATOM 2181 C C . ARG A 1 270 ? 18.611 0.466 16.486 1.00 84.00 270 ARG A C 1
ATOM 2183 O O . ARG A 1 270 ? 18.819 1.121 17.501 1.00 84.00 270 ARG A O 1
ATOM 2190 N N . LYS A 1 271 ? 19.274 -0.656 16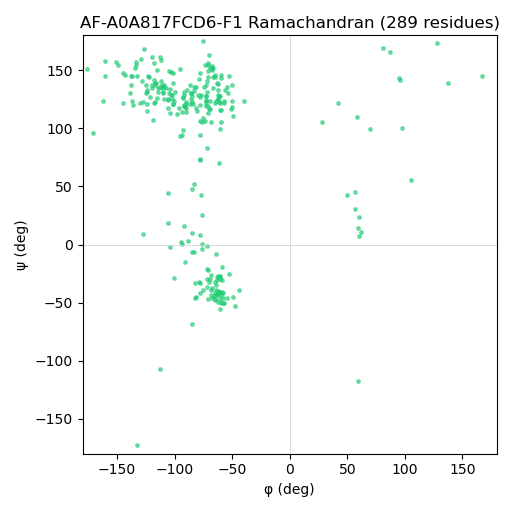.202 1.00 84.94 271 LYS A N 1
ATOM 2191 C CA . LYS A 1 271 ? 20.348 -1.217 17.034 1.00 84.94 271 LYS A CA 1
ATOM 2192 C C . LYS A 1 271 ? 21.731 -0.771 16.578 1.00 84.94 271 LYS A C 1
ATOM 2194 O O . LYS A 1 271 ? 22.725 -1.193 17.174 1.00 84.94 271 LYS A O 1
ATOM 2199 N N . GLN A 1 272 ? 21.815 0.042 15.527 1.00 81.94 272 GLN A N 1
ATOM 2200 C CA . GLN A 1 272 ? 23.096 0.491 15.026 1.00 81.94 272 GLN A CA 1
ATOM 2201 C C . GLN A 1 272 ? 23.797 1.355 16.074 1.00 81.94 272 GLN A C 1
ATOM 2203 O O . GLN A 1 272 ? 23.278 2.375 16.522 1.00 81.94 272 GLN A O 1
ATOM 2208 N N . LYS A 1 273 ? 25.014 0.946 16.437 1.00 79.88 273 LYS A N 1
ATOM 2209 C CA . LYS A 1 273 ? 25.918 1.797 17.204 1.00 79.88 273 LYS A CA 1
ATOM 2210 C C . LYS A 1 273 ? 26.420 2.910 16.293 1.00 79.88 273 LYS A C 1
ATOM 2212 O O . LYS A 1 273 ? 26.827 2.648 15.161 1.00 79.88 273 LYS A O 1
ATOM 2217 N N . LEU A 1 274 ? 26.350 4.137 16.790 1.00 79.25 274 LEU A N 1
ATOM 2218 C CA . LEU A 1 274 ? 26.920 5.295 16.123 1.00 79.25 274 LEU A CA 1
ATOM 2219 C C . LEU A 1 274 ? 28.440 5.217 16.252 1.00 79.25 274 LEU A C 1
ATOM 2221 O O . LEU A 1 274 ? 28.958 5.129 17.365 1.00 79.25 274 LEU A O 1
ATOM 2225 N N . ASP A 1 275 ? 29.133 5.239 15.117 1.00 80.69 275 ASP A N 1
ATOM 2226 C CA . ASP A 1 275 ? 30.585 5.369 15.106 1.00 80.69 275 ASP A CA 1
ATOM 2227 C C . ASP A 1 275 ? 30.914 6.859 15.284 1.00 80.69 275 ASP A C 1
ATOM 2229 O O . ASP A 1 275 ? 30.547 7.687 14.441 1.00 80.69 275 ASP A O 1
ATOM 2233 N N . ASP A 1 276 ? 31.549 7.202 16.408 1.00 80.75 276 ASP A N 1
ATOM 2234 C CA . ASP A 1 276 ? 32.001 8.564 16.708 1.00 80.75 276 ASP A CA 1
ATOM 2235 C C . ASP A 1 276 ? 33.220 8.909 15.841 1.00 80.75 276 ASP A C 1
ATOM 2237 O O . ASP A 1 276 ? 34.245 8.224 15.875 1.00 80.75 276 ASP A O 1
ATOM 2241 N N . LEU A 1 277 ? 33.099 9.972 15.046 1.00 82.62 277 LEU A N 1
ATOM 2242 C CA . LEU A 1 277 ? 34.183 10.522 14.228 1.00 82.62 277 LEU A CA 1
ATOM 2243 C C . LEU A 1 277 ? 34.941 11.659 14.931 1.00 82.62 277 LEU A C 1
ATOM 2245 O O . LEU A 1 277 ? 35.832 12.267 14.332 1.00 82.62 277 LEU A O 1
ATOM 2249 N N . GLY A 1 278 ? 34.580 11.981 16.172 1.00 78.12 278 GLY A N 1
ATOM 2250 C CA . GLY A 1 278 ? 35.037 13.159 16.893 1.00 78.12 278 GLY A CA 1
ATOM 2251 C C . GLY A 1 278 ? 34.265 14.423 16.503 1.00 78.12 278 GLY A C 1
ATOM 2252 O O . GLY A 1 278 ? 33.505 14.469 15.535 1.00 78.12 278 GLY A O 1
ATOM 2253 N N . THR A 1 279 ? 34.464 15.498 17.271 1.00 79.56 279 THR A N 1
ATOM 2254 C CA . THR A 1 279 ? 33.835 16.819 17.045 1.00 79.56 279 THR A CA 1
ATOM 2255 C C . THR A 1 279 ? 32.312 16.743 16.843 1.00 79.56 279 THR A C 1
ATOM 2257 O O . THR A 1 279 ? 31.764 17.373 15.937 1.00 79.56 279 THR A O 1
ATOM 2260 N N . TYR A 1 280 ? 31.624 15.929 17.654 1.00 75.19 280 TYR A N 1
ATOM 2261 C CA . TYR A 1 280 ? 30.167 15.737 17.593 1.00 75.19 280 TYR A CA 1
ATOM 2262 C C . TYR A 1 280 ? 29.647 15.280 16.215 1.00 75.19 280 TYR A C 1
ATOM 2264 O O . TYR A 1 280 ? 28.537 15.634 15.804 1.00 75.19 280 TYR A O 1
ATOM 2272 N N . SER A 1 281 ? 30.467 14.529 15.477 1.00 70.56 281 SER A N 1
ATOM 2273 C CA . SER A 1 281 ? 30.113 13.962 14.178 1.00 70.56 281 SER A CA 1
ATOM 2274 C C . SER A 1 281 ? 29.962 12.452 14.298 1.00 70.56 281 SER A C 1
ATOM 2276 O O . SER A 1 281 ? 30.853 11.779 14.805 1.00 70.56 281 SER A O 1
ATOM 2278 N N . PHE A 1 282 ? 28.859 11.917 13.785 1.00 76.19 282 PHE A N 1
ATOM 2279 C CA . PHE A 1 282 ? 28.585 10.481 13.807 1.00 76.19 282 PHE A CA 1
ATOM 2280 C C . PHE A 1 282 ? 28.351 9.961 12.391 1.00 76.19 282 PHE A C 1
ATOM 2282 O O . PHE A 1 282 ? 27.779 10.662 11.543 1.00 76.19 282 PHE A O 1
ATOM 2289 N N . ILE A 1 283 ? 28.791 8.727 12.134 1.00 77.25 283 ILE A N 1
ATOM 2290 C CA . ILE A 1 283 ? 28.420 7.994 10.922 1.00 77.25 283 ILE A CA 1
ATOM 2291 C C . ILE A 1 283 ? 27.189 7.148 11.197 1.00 77.25 283 ILE A C 1
ATOM 2293 O O . ILE A 1 283 ? 27.190 6.273 12.063 1.00 77.25 283 ILE A O 1
ATOM 2297 N N . GLU A 1 284 ? 26.183 7.337 10.352 1.00 73.88 284 GLU A N 1
ATOM 2298 C CA . GLU A 1 284 ? 25.039 6.445 10.268 1.00 73.88 284 GLU A CA 1
ATOM 2299 C C . GLU A 1 284 ? 25.040 5.687 8.944 1.00 73.88 284 GLU A C 1
ATOM 2301 O O . GLU A 1 284 ? 25.363 6.223 7.876 1.00 73.88 284 GLU A O 1
ATOM 2306 N N . ARG A 1 285 ? 24.667 4.410 9.032 1.00 78.81 285 ARG A N 1
ATOM 2307 C CA . ARG A 1 285 ? 24.515 3.525 7.885 1.00 78.81 285 ARG A CA 1
ATOM 2308 C C . ARG A 1 285 ? 23.033 3.462 7.565 1.00 78.81 285 ARG A C 1
ATOM 2310 O O . ARG A 1 285 ? 22.214 3.249 8.452 1.00 78.81 285 ARG A O 1
ATOM 2317 N N . PHE A 1 286 ? 22.686 3.638 6.301 1.00 76.75 286 PHE A N 1
ATOM 2318 C CA . PHE A 1 286 ? 21.301 3.558 5.870 1.00 76.75 286 PHE A CA 1
ATOM 2319 C C . PHE A 1 286 ? 21.147 2.717 4.619 1.00 76.75 286 PHE A C 1
ATOM 2321 O O . PHE A 1 286 ? 22.066 2.550 3.814 1.00 76.75 286 PHE A O 1
ATOM 2328 N N . ILE A 1 287 ? 19.936 2.209 4.452 1.00 78.38 287 ILE A N 1
ATOM 2329 C CA . ILE A 1 287 ? 19.505 1.518 3.250 1.00 78.38 287 ILE A CA 1
ATOM 2330 C C . ILE A 1 287 ? 18.505 2.417 2.541 1.00 78.38 287 ILE A C 1
ATOM 2332 O O . ILE A 1 287 ? 17.620 3.015 3.158 1.00 78.38 287 ILE A O 1
ATOM 2336 N N . PHE A 1 288 ? 18.676 2.521 1.230 1.00 79.31 288 PHE A N 1
ATOM 2337 C CA . PHE A 1 288 ? 17.733 3.166 0.337 1.00 79.31 288 PHE A CA 1
ATOM 2338 C C . PHE A 1 288 ? 17.123 2.103 -0.567 1.00 79.31 288 PHE A C 1
ATOM 2340 O O . PHE A 1 288 ? 17.839 1.254 -1.101 1.00 79.31 288 PHE A O 1
ATOM 2347 N N . PHE A 1 289 ? 15.813 2.169 -0.751 1.00 76.25 289 PHE A N 1
ATOM 2348 C CA . PHE A 1 289 ? 15.116 1.365 -1.739 1.00 76.25 289 PHE A CA 1
ATOM 2349 C C . PHE A 1 289 ? 14.065 2.210 -2.451 1.00 76.25 289 PHE A C 1
ATOM 2351 O O . PHE A 1 289 ? 13.441 3.097 -1.865 1.00 76.25 289 PHE A O 1
ATOM 2358 N N . SER A 1 290 ? 13.907 1.913 -3.733 1.00 81.62 290 SER A N 1
ATOM 2359 C CA . SER A 1 290 ? 12.918 2.479 -4.641 1.00 81.62 290 SER A CA 1
ATOM 2360 C C . SER A 1 290 ? 12.466 1.356 -5.562 1.00 81.62 290 SER A C 1
ATOM 2362 O O . SER A 1 290 ? 13.279 0.487 -5.894 1.00 81.62 290 SER A O 1
ATOM 2364 N N . LEU A 1 291 ? 11.192 1.387 -5.948 1.00 77.44 291 LEU A N 1
ATOM 2365 C CA . LEU A 1 291 ? 10.643 0.529 -6.996 1.00 77.44 291 LEU A CA 1
ATOM 2366 C C . LEU A 1 291 ? 10.646 1.253 -8.348 1.00 77.44 291 LEU A C 1
ATOM 2368 O O . LEU A 1 291 ? 10.501 2.500 -8.345 1.00 77.44 291 LEU A O 1
#

Nearest PDB structures (foldseek):
  8vaj-assembly1_A  TM=5.689E-01  e=6.551E-05  Homo sapiens
  5js2-assembly1_A  TM=5.741E-01  e=3.746E-04  Homo sapiens
  8d71-assembly1_A  TM=5.463E-01  e=1.660E-04  Homo sapiens
  5guh-assembly1_A  TM=4.867E-01  e=2.865E-03  Bombyx mori